Protein AF-A0A5M9U7V2-F1 (afdb_monomer)

Radius of gyration: 19.12 Å; Cα contacts (8 Å, |Δi|>4): 274; chains: 1; bounding box: 44×51×50 Å

Secondary structure (DSSP, 8-state):
-HHHHHHHHH-TT--TTTS-TTTTHHHHHHHHHHHHH----HHHHHHHHHHHHHHHH-TTT----HHHHHHHHHHHHSGGGHHHHHHHHH--EEEEE--SS-SS-TTSS---EEEEESS-TTHHHHHHHHHHH--SSS-EEEEE-TT-TT--EEEEEHHHHHHHHSHHHHHH--HHHHHTTHHHHHHHHHHHHHHHHHHHHHHHTT-TTPPP-PPP--

Nearest PDB structures (foldseek):
  6ega-assembly1_B-3  TM=4.775E-01  e=3.170E+00  Homo sapiens
  3bpr-assembly1_A  TM=3.887E-01  e=3.959E+00  Homo sapiens
  6oyt-assembly2_D  TM=4.006E-01  e=9.115E+00  Homo sapiens

Foldseek 3Di:
DVLLVLCVVPVQQVCPPPDDSCPCVVVSVVLLVVQQADPDDLLRSLVVSVCVCCVVPNCVRRVDDSVSSSVSSVVVVCQQQLQVFLVLLVAEFPDWDRGQADSNDLLPDFGKTKTHGDPCPCVQVLVQVLLCPDDFPFRWGWDQDPDDPVRIIMIHGPVLVVLCVDPVCVVPVDSCVSCPPCSVVSSVRVSVCRVVSSVSSCVSVVRPPGGGNYPPDD

Solvent-accessible surface area (backbone atoms only — not comparable to full-atom values): 12301 Å² total; per-residue (Å²): 112,59,58,41,51,57,48,66,73,59,37,72,64,70,49,78,88,82,54,65,97,62,75,59,51,69,61,32,51,50,53,55,48,54,60,35,76,45,97,66,52,44,67,57,45,7,51,51,52,43,51,50,50,33,68,75,58,30,73,86,56,35,71,71,50,63,68,57,27,31,55,49,25,39,58,63,70,44,53,57,33,42,56,51,48,55,49,19,44,77,44,32,64,70,42,74,47,52,60,24,53,44,65,78,40,59,76,76,43,68,41,36,40,40,35,31,57,51,86,49,84,63,52,64,62,55,48,35,54,54,43,67,66,54,87,58,84,51,58,48,39,62,44,72,41,94,82,49,93,78,62,33,31,35,38,29,42,38,68,58,55,55,49,62,71,36,72,64,29,75,72,67,71,45,64,58,72,75,47,42,89,50,39,61,57,49,20,53,41,44,59,60,29,46,61,62,54,31,51,51,52,26,62,76,68,71,35,82,91,52,69,62,40,72,73,82,82,126

pLDDT: mean 86.93, std 11.18, range [32.97, 98.5]

Mean predicted aligned error: 9.86 Å

Sequence (218 aa):
MLVKKIIDEWDPIDLFPYAPEDEYEDEVKQIEECTRNANLDKDDLAKEIYTMFRGKFGSDIFTESLESCTNIANKILELPHFIGYTLSKLRTYEWVRYNMFAREDLYHHTPGFYFRFLNPGKVYNELATCIDAFQGELQWKLYLGLETRNQNYSLEPYEVYQARLTDEYKKNYNLKEILGDKYNEICEKGINDIPSLSDHIEDWFNLVNKKPIFPDRD

Structure (mmCIF, N/CA/C/O backbone):
data_AF-A0A5M9U7V2-F1
#
_entry.id   AF-A0A5M9U7V2-F1
#
loop_
_atom_site.group_PDB
_atom_site.id
_atom_site.type_symbol
_atom_site.label_atom_id
_atom_site.label_alt_id
_atom_site.label_comp_id
_atom_site.label_asym_id
_atom_site.label_entity_id
_atom_site.label_seq_id
_atom_site.pdbx_PDB_ins_code
_atom_site.Cartn_x
_atom_site.Cartn_y
_atom_site.Cartn_z
_atom_site.occupancy
_atom_site.B_iso_or_equiv
_atom_site.auth_seq_id
_atom_site.auth_comp_id
_atom_site.auth_asym_id
_atom_site.auth_atom_id
_atom_site.pdbx_PDB_model_num
ATOM 1 N N . MET A 1 1 ? 7.158 -10.252 -1.199 1.00 59.41 1 MET A N 1
ATOM 2 C CA . MET A 1 1 ? 5.961 -10.322 -2.087 1.00 59.41 1 MET A CA 1
ATOM 3 C C . MET A 1 1 ? 5.866 -9.176 -3.101 1.00 59.41 1 MET A C 1
ATOM 5 O O . MET A 1 1 ? 5.495 -9.408 -4.243 1.00 59.41 1 MET A O 1
ATOM 9 N N . LEU A 1 2 ? 6.230 -7.947 -2.731 1.00 66.31 2 LEU A N 1
ATOM 10 C CA . LEU A 1 2 ? 6.156 -6.787 -3.627 1.00 66.31 2 LEU A CA 1
ATOM 11 C C . LEU A 1 2 ? 7.442 -6.506 -4.400 1.00 66.31 2 LEU A C 1
ATOM 13 O O . LEU A 1 2 ? 7.388 -6.180 -5.580 1.00 66.31 2 LEU A O 1
ATOM 17 N N . VAL A 1 3 ? 8.596 -6.721 -3.765 1.00 76.38 3 VAL A N 1
ATOM 18 C CA . VAL A 1 3 ? 9.857 -6.846 -4.502 1.00 76.38 3 VAL A CA 1
ATOM 19 C C . VAL A 1 3 ? 9.702 -7.943 -5.555 1.00 76.38 3 VAL A C 1
ATOM 21 O O . VAL A 1 3 ? 10.021 -7.698 -6.708 1.00 76.38 3 VAL A O 1
ATOM 24 N N . LYS A 1 4 ? 9.083 -9.081 -5.197 1.00 81.81 4 LYS A N 1
ATOM 25 C CA . LYS A 1 4 ? 8.733 -10.140 -6.156 1.00 81.81 4 LYS A CA 1
ATOM 26 C C . LYS A 1 4 ? 7.925 -9.612 -7.339 1.00 81.81 4 LYS A C 1
ATOM 28 O O . LYS A 1 4 ? 8.391 -9.731 -8.456 1.00 81.81 4 LYS A O 1
ATOM 33 N N . LYS A 1 5 ? 6.781 -8.956 -7.102 1.00 74.50 5 LYS A N 1
ATOM 34 C CA . LYS A 1 5 ? 5.946 -8.385 -8.176 1.00 74.50 5 LYS A CA 1
ATOM 35 C C . LYS A 1 5 ? 6.733 -7.419 -9.072 1.00 74.50 5 LYS A C 1
ATOM 37 O O . LYS A 1 5 ? 6.685 -7.547 -10.285 1.00 74.50 5 LYS A O 1
ATOM 42 N N . ILE A 1 6 ? 7.488 -6.488 -8.483 1.00 81.44 6 ILE A N 1
ATOM 43 C CA . ILE A 1 6 ? 8.285 -5.506 -9.237 1.00 81.44 6 ILE A CA 1
ATOM 44 C C . ILE A 1 6 ? 9.364 -6.195 -10.085 1.00 81.44 6 ILE A C 1
ATOM 46 O O . ILE A 1 6 ? 9.618 -5.751 -11.201 1.00 81.44 6 ILE A O 1
ATOM 50 N N . ILE A 1 7 ? 10.005 -7.244 -9.562 1.00 86.81 7 ILE A N 1
ATOM 51 C CA . ILE A 1 7 ? 11.061 -7.991 -10.255 1.00 86.81 7 ILE A CA 1
ATOM 52 C C . ILE A 1 7 ? 10.480 -8.918 -11.328 1.00 86.81 7 ILE A C 1
ATOM 54 O O . ILE A 1 7 ? 10.987 -8.917 -12.443 1.00 86.81 7 ILE A O 1
ATOM 58 N N . ASP A 1 8 ? 9.398 -9.640 -11.034 1.00 83.81 8 ASP A N 1
ATOM 59 C CA . ASP A 1 8 ? 8.699 -10.498 -11.997 1.00 83.81 8 ASP A CA 1
ATOM 60 C C . ASP A 1 8 ? 8.143 -9.672 -13.173 1.00 83.81 8 ASP A C 1
ATOM 62 O O . ASP A 1 8 ? 8.223 -10.100 -14.316 1.00 83.81 8 ASP A O 1
ATOM 66 N N . GLU A 1 9 ? 7.605 -8.473 -12.913 1.00 82.38 9 GLU A N 1
ATOM 67 C CA . GLU A 1 9 ? 7.133 -7.551 -13.961 1.00 82.38 9 GLU A CA 1
ATOM 68 C C . GLU A 1 9 ? 8.275 -6.894 -14.740 1.00 82.38 9 GLU A C 1
ATOM 70 O O . GLU A 1 9 ? 8.095 -6.512 -15.897 1.00 82.38 9 GLU A O 1
ATOM 75 N N . TRP A 1 10 ? 9.424 -6.691 -14.094 1.00 89.88 10 TRP A N 1
ATOM 76 C CA . TRP A 1 10 ? 10.614 -6.185 -14.768 1.00 89.88 10 TRP A CA 1
ATOM 77 C C . TRP A 1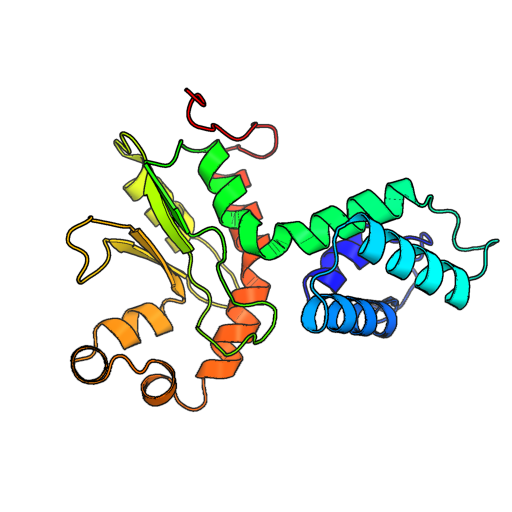 10 ? 11.215 -7.238 -15.699 1.00 89.88 10 TRP A C 1
ATOM 79 O O . TRP A 1 10 ? 11.702 -6.862 -16.760 1.00 89.88 10 TRP A O 1
ATOM 89 N N . ASP A 1 11 ? 11.156 -8.511 -15.295 1.00 87.44 11 ASP A N 1
ATOM 90 C CA . ASP A 1 11 ? 11.697 -9.681 -15.991 1.00 87.44 11 ASP A CA 1
ATOM 91 C C . ASP A 1 11 ? 13.062 -9.401 -16.651 1.00 87.44 11 ASP A C 1
ATOM 93 O O . ASP A 1 11 ? 13.184 -9.379 -17.877 1.00 87.44 11 ASP A O 1
ATOM 97 N N . PRO A 1 12 ? 14.113 -9.141 -15.851 1.00 88.88 12 PRO A N 1
ATOM 98 C CA . PRO A 1 12 ? 15.371 -8.554 -16.325 1.00 88.88 12 PRO A CA 1
ATOM 99 C C . PRO A 1 12 ? 16.146 -9.383 -17.357 1.00 88.88 12 PRO A C 1
ATOM 101 O O . PRO A 1 12 ? 17.148 -8.906 -17.896 1.00 88.88 12 PRO A O 1
ATOM 104 N N . ILE A 1 13 ? 15.741 -10.631 -17.579 1.00 89.06 13 ILE A N 1
ATOM 105 C CA . ILE A 1 13 ? 16.357 -11.555 -18.532 1.00 89.06 13 ILE A CA 1
ATOM 106 C C . ILE A 1 13 ? 15.330 -12.223 -19.465 1.00 89.06 13 ILE A C 1
ATOM 108 O O . ILE A 1 13 ? 15.682 -13.192 -20.136 1.00 89.06 13 ILE A O 1
ATOM 112 N N . ASP A 1 14 ? 14.104 -11.683 -19.542 1.00 84.31 14 ASP A N 1
ATOM 113 C CA . ASP A 1 14 ? 13.033 -12.085 -20.479 1.00 84.31 14 ASP A CA 1
ATOM 114 C C . ASP A 1 14 ? 12.749 -13.602 -20.453 1.00 84.31 14 ASP A C 1
ATOM 116 O O . ASP A 1 14 ? 12.750 -14.298 -21.475 1.00 84.31 14 ASP A O 1
ATOM 120 N N . LEU A 1 15 ? 12.594 -14.147 -19.244 1.00 77.25 15 LEU A N 1
ATOM 121 C CA . LEU A 1 15 ? 12.417 -15.581 -19.010 1.00 77.25 15 LEU A CA 1
ATOM 122 C C . LEU A 1 15 ? 10.948 -16.015 -19.046 1.00 77.25 15 LEU A C 1
ATOM 124 O O . LEU A 1 15 ? 10.650 -17.189 -19.321 1.00 77.25 15 LEU A O 1
ATOM 128 N N . PHE A 1 16 ? 10.008 -15.109 -18.780 1.00 70.94 16 PHE A N 1
ATOM 129 C CA . PHE A 1 16 ? 8.591 -15.445 -18.807 1.00 70.94 16 PHE A CA 1
ATOM 130 C C . PHE A 1 16 ? 8.053 -15.514 -20.247 1.00 70.94 16 PHE A C 1
ATOM 132 O O . PHE A 1 16 ? 8.404 -14.701 -21.099 1.00 70.94 16 PHE A O 1
ATOM 139 N N . PRO A 1 17 ? 7.172 -16.490 -20.565 1.00 67.31 17 PRO A N 1
ATOM 140 C CA . PRO A 1 17 ? 6.452 -17.394 -19.658 1.00 67.31 17 PRO A CA 1
ATOM 141 C C . PRO A 1 17 ? 7.081 -18.794 -19.476 1.00 67.31 17 PRO A C 1
ATOM 143 O O . PRO A 1 17 ? 6.388 -19.718 -19.055 1.00 67.31 17 PRO A O 1
ATOM 146 N N . TYR A 1 18 ? 8.342 -19.009 -19.860 1.00 76.00 18 TYR A N 1
ATOM 147 C CA . TYR A 1 18 ? 8.931 -20.356 -19.922 1.00 76.00 18 TYR A CA 1
ATOM 148 C C . TYR A 1 18 ? 9.587 -20.812 -18.610 1.00 76.00 18 TYR A C 1
ATOM 150 O O . TYR A 1 18 ? 9.921 -21.994 -18.485 1.00 76.00 18 TYR A O 1
ATOM 158 N N . ALA A 1 19 ? 9.763 -19.897 -17.655 1.00 73.19 19 ALA A N 1
ATOM 159 C CA . ALA A 1 19 ? 10.374 -20.154 -16.358 1.00 73.19 19 ALA A CA 1
ATOM 160 C C . ALA A 1 19 ? 9.351 -20.520 -15.257 1.00 73.19 19 ALA A C 1
ATOM 162 O O . ALA A 1 19 ? 8.173 -20.161 -15.354 1.00 73.19 19 ALA A O 1
ATOM 163 N N . PRO A 1 20 ? 9.785 -21.247 -14.211 1.00 75.12 20 PRO A N 1
ATOM 164 C CA . PRO A 1 20 ? 9.005 -21.478 -12.995 1.00 75.12 20 PRO A CA 1
ATOM 165 C C . PRO A 1 20 ? 8.580 -20.180 -12.283 1.00 75.12 20 PRO A C 1
ATOM 167 O O . PRO A 1 20 ? 9.243 -19.152 -12.385 1.00 75.12 20 PRO A O 1
ATOM 170 N N . GLU A 1 21 ? 7.493 -20.226 -11.503 1.00 66.50 21 GLU A N 1
ATOM 171 C CA . GLU A 1 21 ? 6.998 -19.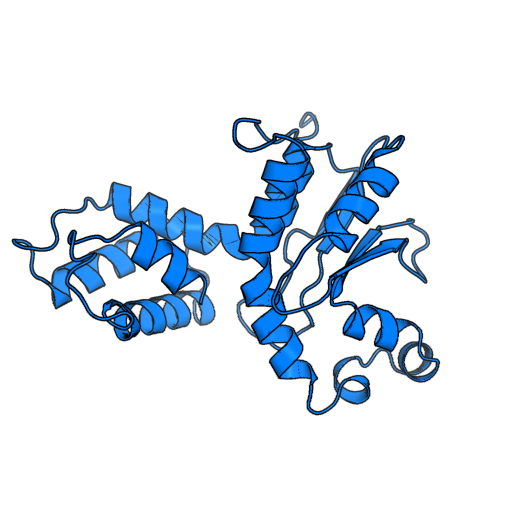059 -10.744 1.00 66.50 21 GLU A CA 1
ATOM 172 C C . GLU A 1 21 ? 7.980 -18.562 -9.656 1.00 66.50 21 GLU A C 1
ATOM 174 O O . GLU A 1 21 ? 7.870 -17.419 -9.202 1.00 66.50 21 GLU A O 1
ATOM 179 N N . ASP A 1 22 ? 8.937 -19.393 -9.236 1.00 75.44 22 ASP A N 1
ATOM 180 C CA . ASP A 1 22 ? 9.939 -19.131 -8.194 1.00 75.44 22 ASP A CA 1
ATOM 181 C C . ASP A 1 22 ? 11.312 -18.676 -8.733 1.00 75.44 22 ASP A C 1
ATOM 183 O O . ASP A 1 22 ? 12.250 -18.517 -7.954 1.00 75.44 22 ASP A O 1
ATOM 187 N N . GLU A 1 23 ? 11.436 -18.387 -10.033 1.00 80.00 23 GLU A N 1
ATOM 188 C CA . GLU A 1 23 ? 12.718 -18.098 -10.707 1.00 80.00 23 GLU A CA 1
ATOM 189 C C . GLU A 1 23 ? 13.582 -17.029 -10.007 1.00 80.00 23 GLU A C 1
ATOM 191 O O . GLU A 1 23 ? 14.784 -17.217 -9.812 1.00 80.00 23 GLU A O 1
ATOM 196 N N . TYR A 1 24 ? 12.966 -15.920 -9.583 1.00 86.94 24 TYR A N 1
ATOM 197 C CA . TYR A 1 24 ? 13.657 -14.805 -8.922 1.00 86.94 24 TYR A CA 1
ATOM 198 C C . TYR A 1 24 ? 13.568 -14.841 -7.389 1.00 86.94 24 TYR A C 1
ATOM 200 O O . TYR A 1 24 ? 13.864 -13.842 -6.730 1.00 86.94 24 TYR A O 1
ATOM 208 N N . GLU A 1 25 ? 13.121 -15.945 -6.780 1.00 87.88 25 GLU A N 1
ATOM 209 C CA . GLU A 1 25 ? 12.817 -15.983 -5.342 1.00 87.88 25 GLU A CA 1
ATOM 210 C C . GLU A 1 25 ? 14.041 -15.652 -4.468 1.00 87.88 25 GLU A C 1
ATOM 212 O O . GLU A 1 25 ? 13.922 -14.923 -3.478 1.00 87.88 25 GLU A O 1
ATOM 217 N N . ASP A 1 26 ? 15.226 -16.121 -4.858 1.00 88.00 26 ASP A N 1
ATOM 218 C CA . ASP A 1 26 ? 16.473 -15.852 -4.136 1.00 88.00 26 ASP A CA 1
ATOM 219 C C . ASP A 1 26 ? 16.917 -14.383 -4.249 1.00 88.00 26 ASP A C 1
ATOM 221 O O . ASP A 1 26 ? 17.366 -13.795 -3.260 1.00 88.00 26 ASP A O 1
ATOM 225 N N . GLU A 1 27 ? 16.760 -13.762 -5.423 1.00 91.50 27 GLU A N 1
ATOM 226 C CA . GLU A 1 27 ? 17.093 -12.345 -5.650 1.00 91.50 27 GLU A CA 1
ATOM 227 C C . GLU A 1 27 ? 16.143 -11.458 -4.856 1.00 91.50 27 GLU A C 1
ATOM 229 O O . GLU A 1 27 ? 16.550 -10.506 -4.190 1.00 91.50 27 GLU A O 1
ATOM 234 N N . VAL A 1 28 ? 14.861 -11.812 -4.882 1.00 88.88 28 VAL A N 1
ATOM 235 C CA . VAL A 1 28 ? 13.809 -11.120 -4.147 1.00 88.88 28 VAL A CA 1
ATOM 236 C C . VAL A 1 28 ? 14.095 -11.150 -2.650 1.00 88.88 28 VAL A C 1
ATOM 238 O O . VAL A 1 28 ? 14.042 -10.096 -2.017 1.00 88.88 28 VAL A O 1
ATOM 241 N N . LYS A 1 29 ? 14.461 -12.309 -2.085 1.00 86.19 29 LYS A N 1
ATOM 242 C CA . LYS A 1 29 ? 14.833 -12.419 -0.664 1.00 86.19 29 LYS A CA 1
ATOM 243 C C . LYS A 1 29 ? 16.025 -11.529 -0.318 1.00 86.19 29 LYS A C 1
ATOM 245 O O . LYS A 1 29 ? 15.970 -10.811 0.679 1.00 86.19 29 LYS A O 1
ATOM 250 N N . GLN A 1 30 ? 17.066 -11.522 -1.150 1.00 88.00 30 GLN A N 1
ATOM 251 C CA . GLN A 1 30 ? 18.245 -10.681 -0.922 1.00 88.00 30 GLN A CA 1
ATOM 252 C C . GLN A 1 30 ? 17.908 -9.187 -0.972 1.00 88.00 30 GLN A C 1
ATOM 254 O O . GLN A 1 30 ? 18.310 -8.432 -0.089 1.00 88.00 30 GLN A O 1
ATOM 259 N N . ILE A 1 31 ? 17.119 -8.747 -1.953 1.00 87.75 31 ILE A N 1
ATOM 260 C CA . ILE A 1 31 ? 16.675 -7.349 -2.052 1.00 87.75 31 ILE A CA 1
ATOM 261 C C . ILE A 1 31 ? 15.798 -6.965 -0.846 1.00 87.75 31 ILE A C 1
ATOM 263 O O . ILE A 1 31 ? 15.937 -5.870 -0.290 1.00 87.75 31 ILE A O 1
ATOM 267 N N . GLU A 1 32 ? 14.911 -7.857 -0.402 1.00 83.00 32 GLU A N 1
ATOM 268 C CA . GLU A 1 32 ? 14.096 -7.660 0.803 1.00 83.00 32 GLU A CA 1
ATOM 269 C C . GLU A 1 32 ? 14.960 -7.562 2.076 1.00 83.00 32 GLU A C 1
ATOM 271 O O . GLU A 1 32 ? 14.658 -6.773 2.970 1.00 83.00 32 GLU A O 1
ATOM 276 N N . GLU A 1 33 ? 16.066 -8.300 2.167 1.00 81.62 33 GLU A N 1
ATOM 277 C CA . GLU A 1 33 ? 17.030 -8.171 3.266 1.00 81.62 33 GLU A CA 1
ATOM 278 C C . GLU A 1 33 ? 17.830 -6.864 3.204 1.00 81.62 33 GLU A C 1
ATOM 280 O O . GLU A 1 33 ? 17.974 -6.190 4.230 1.00 81.62 33 GLU A O 1
ATOM 285 N N . CYS A 1 34 ? 18.303 -6.466 2.017 1.00 79.62 34 CYS A N 1
ATOM 286 C CA . CYS A 1 34 ? 19.003 -5.196 1.805 1.00 79.62 34 CYS A CA 1
ATOM 287 C C . CYS A 1 34 ? 18.134 -4.011 2.240 1.00 79.62 34 CYS A C 1
ATOM 289 O O . CYS A 1 34 ? 18.589 -3.129 2.968 1.00 79.62 34 CYS A O 1
ATOM 291 N N . THR A 1 35 ? 16.863 -4.018 1.840 1.00 74.00 35 THR A N 1
ATOM 292 C CA . THR A 1 35 ? 15.907 -2.946 2.157 1.00 74.00 35 THR A CA 1
ATOM 293 C C . THR A 1 35 ? 15.465 -2.920 3.622 1.00 74.00 35 THR A C 1
ATOM 295 O O . THR A 1 35 ? 15.009 -1.877 4.090 1.00 74.00 35 THR A O 1
ATOM 298 N N . ARG A 1 36 ? 15.615 -4.029 4.359 1.00 67.56 36 ARG A N 1
ATOM 299 C CA . ARG A 1 36 ? 15.276 -4.136 5.789 1.00 67.56 36 ARG A CA 1
ATOM 300 C C . ARG A 1 36 ? 16.403 -3.658 6.707 1.00 67.56 36 ARG A C 1
ATOM 302 O O . ARG A 1 36 ? 16.135 -3.076 7.754 1.00 67.56 36 ARG A O 1
ATOM 309 N N . ASN A 1 37 ? 17.657 -3.907 6.325 1.00 56.09 37 ASN A N 1
ATOM 310 C CA . ASN A 1 37 ? 18.816 -3.759 7.213 1.00 56.09 37 ASN A CA 1
ATOM 311 C C . ASN A 1 37 ? 19.631 -2.476 7.001 1.00 56.09 37 ASN A C 1
ATOM 313 O O . ASN A 1 37 ? 20.591 -2.236 7.737 1.00 56.09 37 ASN A O 1
ATOM 317 N N . ALA A 1 38 ? 19.289 -1.653 6.011 1.00 56.47 38 ALA A N 1
ATOM 318 C CA . ALA A 1 38 ? 20.086 -0.488 5.667 1.00 56.47 38 ALA A CA 1
ATOM 319 C C . ALA A 1 38 ? 19.222 0.706 5.247 1.00 56.47 38 ALA A C 1
ATOM 321 O O . ALA A 1 38 ? 18.213 0.571 4.559 1.00 56.47 38 ALA A O 1
ATOM 322 N N . ASN A 1 39 ? 19.667 1.902 5.635 1.00 62.09 39 ASN A N 1
ATOM 323 C CA . ASN A 1 39 ? 19.106 3.169 5.175 1.00 62.09 39 ASN A CA 1
ATOM 324 C C . ASN A 1 39 ? 19.667 3.468 3.769 1.00 62.09 39 ASN A C 1
ATOM 326 O O . ASN A 1 39 ? 20.440 4.408 3.586 1.00 62.09 39 ASN A O 1
ATOM 330 N N . LEU A 1 40 ? 19.381 2.572 2.818 1.00 68.75 40 LEU A N 1
ATOM 331 C CA . LEU A 1 40 ? 19.891 2.636 1.450 1.00 68.75 40 LEU A CA 1
ATOM 332 C C . LEU A 1 40 ? 19.160 3.733 0.690 1.00 68.75 40 LEU A C 1
ATOM 334 O O . LEU A 1 40 ? 17.927 3.751 0.629 1.00 68.75 40 LEU A O 1
ATOM 338 N N . ASP A 1 41 ? 19.930 4.628 0.079 1.00 78.88 41 ASP A N 1
ATOM 339 C CA . ASP A 1 41 ? 19.382 5.454 -0.980 1.00 78.88 41 ASP A CA 1
ATOM 340 C C . ASP A 1 41 ? 19.158 4.612 -2.250 1.00 78.88 41 ASP A C 1
ATOM 342 O O . ASP A 1 41 ? 19.607 3.467 -2.382 1.00 78.88 41 ASP A O 1
ATOM 346 N N . LYS A 1 42 ? 18.404 5.178 -3.193 1.00 82.25 42 LYS A N 1
ATOM 347 C CA . LYS A 1 42 ? 18.053 4.499 -4.445 1.00 82.25 42 LYS A CA 1
ATOM 348 C C . LYS A 1 42 ? 19.260 4.120 -5.292 1.00 82.25 42 LYS A C 1
ATOM 350 O O . LYS A 1 42 ? 19.180 3.135 -6.017 1.00 82.25 42 LYS A O 1
ATOM 355 N N . ASP A 1 43 ? 20.345 4.882 -5.222 1.00 86.12 43 ASP A N 1
ATOM 356 C CA . ASP A 1 43 ? 21.515 4.663 -6.061 1.00 86.12 43 ASP A CA 1
ATOM 357 C C . ASP A 1 43 ? 22.342 3.504 -5.501 1.00 86.12 43 ASP A C 1
ATOM 359 O O . ASP A 1 43 ? 22.894 2.714 -6.268 1.00 86.12 43 ASP A O 1
ATOM 363 N N . ASP A 1 44 ? 22.386 3.351 -4.179 1.00 89.38 44 ASP A N 1
ATOM 364 C CA . ASP A 1 44 ? 23.022 2.208 -3.534 1.00 89.38 44 ASP A CA 1
ATOM 365 C C . ASP A 1 44 ? 22.227 0.920 -3.756 1.00 89.38 44 ASP A C 1
ATOM 367 O O . ASP A 1 44 ? 22.801 -0.069 -4.212 1.00 89.38 44 ASP A O 1
ATOM 371 N N . LEU A 1 45 ? 20.900 0.940 -3.577 1.00 90.25 45 LEU A N 1
ATOM 372 C CA . LEU A 1 45 ? 20.075 -0.231 -3.893 1.00 90.25 45 LEU A CA 1
ATOM 373 C C . LEU A 1 45 ? 20.160 -0.610 -5.384 1.00 90.25 45 LEU A C 1
ATOM 375 O O . LEU A 1 45 ? 20.210 -1.791 -5.715 1.00 90.25 45 LEU A O 1
ATOM 379 N N . ALA A 1 46 ? 20.235 0.369 -6.290 1.00 93.31 46 ALA A N 1
ATOM 380 C CA . ALA A 1 46 ? 20.398 0.111 -7.720 1.00 93.31 46 ALA A CA 1
ATOM 381 C C . ALA A 1 46 ? 21.701 -0.626 -8.044 1.00 93.31 46 ALA A C 1
ATOM 383 O O . ALA A 1 46 ? 21.699 -1.539 -8.868 1.00 93.31 46 ALA A O 1
ATOM 384 N N . LYS A 1 47 ? 22.812 -0.239 -7.401 1.00 93.94 47 LYS A N 1
ATOM 385 C CA . LYS A 1 47 ? 24.109 -0.911 -7.573 1.00 93.94 47 LYS A CA 1
ATOM 386 C C . LYS A 1 47 ? 24.069 -2.336 -7.040 1.00 93.94 47 LYS A C 1
ATOM 388 O O . LYS A 1 47 ? 24.635 -3.216 -7.686 1.00 93.94 47 LYS A O 1
ATOM 393 N N . GLU A 1 48 ? 23.412 -2.557 -5.903 1.00 92.50 48 GLU A N 1
ATOM 394 C CA . GLU A 1 48 ? 23.240 -3.895 -5.328 1.00 92.50 48 GLU A CA 1
ATOM 395 C C . GLU A 1 48 ? 22.420 -4.788 -6.264 1.00 92.50 48 GLU A C 1
ATOM 397 O O . GLU A 1 48 ? 22.894 -5.855 -6.647 1.00 92.50 48 GLU A O 1
ATOM 402 N N . ILE A 1 49 ? 21.260 -4.314 -6.740 1.00 94.25 49 ILE A N 1
ATOM 403 C CA . ILE A 1 49 ? 20.431 -5.026 -7.731 1.00 94.25 49 ILE A CA 1
ATOM 404 C C . ILE A 1 49 ? 21.255 -5.333 -8.988 1.00 94.25 49 ILE A C 1
ATOM 406 O O . ILE A 1 49 ? 21.344 -6.483 -9.412 1.00 94.25 49 ILE A O 1
ATOM 410 N N . TYR A 1 50 ? 21.922 -4.329 -9.560 1.00 95.31 50 TYR A N 1
ATOM 411 C CA . TYR A 1 50 ? 22.732 -4.502 -10.764 1.00 95.31 50 TYR A CA 1
ATOM 412 C C . TYR A 1 50 ? 23.848 -5.539 -10.570 1.00 95.31 50 TYR A C 1
ATOM 414 O O . TYR A 1 50 ? 24.068 -6.393 -11.428 1.00 95.31 50 TYR A O 1
ATOM 422 N N . THR A 1 51 ? 24.558 -5.478 -9.442 1.00 93.81 51 THR A N 1
ATOM 423 C CA . THR A 1 51 ? 25.673 -6.387 -9.138 1.00 93.81 51 THR A CA 1
ATOM 424 C C . THR A 1 51 ? 25.181 -7.808 -8.890 1.00 93.81 51 THR A C 1
ATOM 426 O O . THR A 1 51 ? 25.791 -8.751 -9.390 1.00 93.81 51 THR A O 1
ATOM 429 N N . MET A 1 52 ? 24.067 -7.958 -8.174 1.00 93.31 52 MET A N 1
ATOM 430 C CA . MET A 1 52 ? 23.418 -9.235 -7.887 1.00 93.31 52 MET A CA 1
ATOM 431 C C . MET A 1 52 ? 23.007 -9.951 -9.175 1.00 93.31 52 MET A C 1
ATOM 433 O O . MET A 1 52 ? 23.489 -11.054 -9.444 1.00 93.31 52 MET A O 1
ATOM 437 N N . PHE A 1 53 ? 22.187 -9.306 -10.010 1.00 93.81 53 PHE A N 1
ATOM 438 C CA . PHE A 1 53 ? 21.702 -9.906 -11.254 1.00 93.81 53 PHE A CA 1
ATOM 439 C C . PHE A 1 53 ? 22.847 -10.179 -12.235 1.00 93.81 53 PHE A C 1
ATOM 441 O O . PHE A 1 53 ? 22.940 -11.272 -12.794 1.00 93.81 53 PHE A O 1
ATOM 448 N N . ARG A 1 54 ? 23.796 -9.245 -12.382 1.00 93.69 54 ARG A N 1
ATOM 449 C CA . ARG A 1 54 ? 24.973 -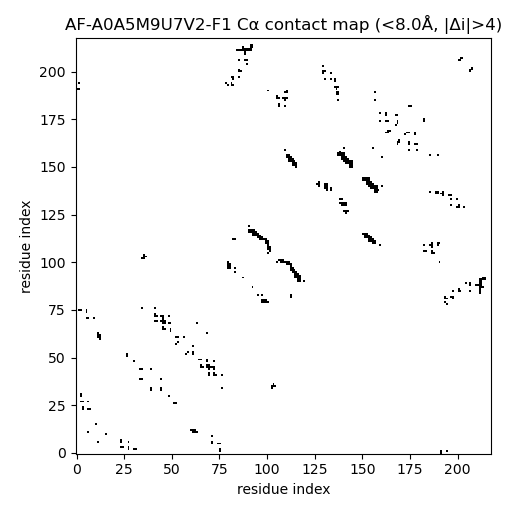9.453 -13.238 1.00 93.69 54 ARG A CA 1
ATOM 450 C C . ARG A 1 54 ? 25.880 -10.577 -12.735 1.00 93.69 54 ARG A C 1
ATOM 452 O O . ARG A 1 54 ? 26.480 -11.277 -13.546 1.00 93.69 54 ARG A O 1
ATOM 459 N N . GLY A 1 55 ? 26.006 -10.738 -11.419 1.00 92.56 55 GLY A N 1
ATOM 460 C CA . GLY A 1 55 ? 26.787 -11.805 -10.799 1.00 92.56 55 GLY A CA 1
ATOM 461 C C . GLY A 1 55 ? 26.153 -13.183 -10.984 1.00 92.56 55 GLY A C 1
ATOM 462 O O . GLY A 1 55 ? 26.875 -14.142 -11.252 1.00 92.56 55 GLY A O 1
ATOM 463 N N . LYS A 1 56 ? 24.821 -13.277 -10.883 1.00 91.06 56 LYS A N 1
ATOM 464 C CA . LYS A 1 56 ? 24.084 -14.539 -11.034 1.00 91.06 56 LYS A CA 1
ATOM 465 C C . LYS A 1 56 ? 23.962 -14.985 -12.488 1.00 91.06 56 LYS A C 1
ATOM 467 O O . LYS A 1 56 ? 24.230 -16.144 -12.791 1.00 91.06 56 LYS A O 1
ATOM 472 N N . PHE A 1 57 ? 23.579 -14.073 -13.377 1.00 89.81 57 PHE A N 1
ATOM 473 C CA . PHE A 1 57 ? 23.231 -14.412 -14.759 1.00 89.81 57 PHE A CA 1
ATOM 474 C C . PHE A 1 57 ? 24.357 -14.123 -15.759 1.00 89.81 57 PHE A C 1
ATOM 476 O O . PHE A 1 57 ? 24.303 -14.587 -16.891 1.00 89.81 57 PHE A O 1
ATOM 483 N N . GLY A 1 58 ? 25.405 -13.402 -15.354 1.00 90.88 58 GLY A N 1
ATOM 484 C CA . GLY A 1 58 ? 26.472 -12.982 -16.261 1.00 90.88 58 GLY A CA 1
ATOM 485 C C . GLY A 1 58 ? 26.076 -11.780 -17.121 1.00 90.88 58 GLY A C 1
ATOM 486 O O . GLY A 1 58 ? 24.912 -11.402 -17.232 1.00 90.88 58 GLY A O 1
ATOM 487 N N . SER A 1 59 ? 27.074 -11.126 -17.722 1.00 88.94 59 SER A N 1
ATOM 488 C CA . SER A 1 59 ? 26.866 -9.907 -18.524 1.00 88.94 59 SER A CA 1
ATOM 489 C C . SER A 1 59 ? 26.322 -10.153 -19.932 1.00 88.94 59 SER A C 1
ATOM 491 O O . SER A 1 59 ? 26.028 -9.200 -20.646 1.00 88.94 59 SER A O 1
ATOM 493 N N . ASP A 1 60 ? 26.310 -11.406 -20.366 1.00 88.94 60 ASP A N 1
ATOM 494 C CA . ASP A 1 60 ? 25.786 -11.864 -21.648 1.00 88.94 60 ASP A CA 1
ATOM 495 C C . ASP A 1 60 ? 24.277 -12.128 -21.603 1.00 88.94 60 ASP A C 1
ATOM 497 O O . ASP A 1 60 ? 23.615 -11.937 -22.620 1.00 88.94 60 ASP A O 1
ATOM 501 N N . ILE A 1 61 ? 23.744 -12.508 -20.437 1.00 89.12 61 ILE A N 1
ATOM 502 C CA . ILE A 1 61 ? 22.310 -12.754 -20.227 1.00 89.12 61 ILE A CA 1
ATOM 503 C C . ILE A 1 61 ? 21.640 -11.527 -19.598 1.00 89.12 61 ILE A C 1
ATOM 505 O O . ILE A 1 61 ? 20.622 -11.057 -20.095 1.00 89.12 61 ILE A O 1
ATOM 509 N N . PHE A 1 62 ? 22.225 -10.952 -18.543 1.00 93.19 62 PHE A N 1
ATOM 510 C CA . PHE A 1 62 ? 21.704 -9.734 -17.924 1.00 93.19 62 PHE A CA 1
ATOM 511 C C . PHE A 1 62 ? 22.211 -8.489 -18.659 1.00 93.19 62 PHE A C 1
ATOM 513 O O . PHE A 1 62 ? 23.332 -8.018 -18.434 1.00 93.19 62 PHE A O 1
ATOM 520 N N . THR A 1 63 ? 21.373 -7.954 -19.548 1.00 92.38 63 THR A N 1
ATOM 521 C CA . THR A 1 63 ? 21.704 -6.804 -20.407 1.00 92.38 63 THR A CA 1
ATOM 522 C C . THR A 1 63 ? 21.143 -5.469 -19.920 1.00 92.38 63 THR A C 1
ATOM 524 O O . THR A 1 63 ? 21.381 -4.437 -20.550 1.00 92.38 63 THR A O 1
ATOM 527 N N . GLU A 1 64 ? 20.411 -5.471 -18.808 1.00 92.81 64 GLU A N 1
ATOM 528 C CA . GLU A 1 64 ? 19.819 -4.269 -18.231 1.00 92.81 64 GLU A CA 1
ATOM 529 C C . GLU A 1 64 ? 20.883 -3.243 -17.814 1.00 92.81 64 GLU A C 1
ATOM 531 O O . GLU A 1 64 ? 22.011 -3.568 -17.431 1.00 92.81 64 GLU A O 1
ATOM 536 N N . SER A 1 65 ? 20.526 -1.961 -17.889 1.00 93.94 65 SER A N 1
ATOM 537 C CA . SER A 1 65 ? 21.418 -0.869 -17.500 1.00 93.94 65 SER A CA 1
ATOM 538 C C . SER A 1 65 ? 21.337 -0.580 -15.999 1.00 93.94 65 SER A C 1
ATOM 540 O O . SER A 1 65 ? 20.348 -0.887 -15.330 1.00 93.94 65 SER A O 1
ATOM 542 N N . LEU A 1 66 ? 22.362 0.092 -15.461 1.00 93.19 66 LEU A N 1
ATOM 543 C CA . LEU A 1 66 ? 22.299 0.605 -14.089 1.00 93.19 66 LEU A CA 1
ATOM 544 C C . LEU A 1 66 ? 21.134 1.593 -13.914 1.00 93.19 66 LEU A C 1
ATOM 546 O O . LEU A 1 66 ? 20.503 1.593 -12.870 1.00 93.19 66 LEU A O 1
ATOM 550 N N . GLU A 1 67 ? 20.808 2.383 -14.942 1.00 90.88 67 GLU A N 1
ATOM 551 C CA . GLU A 1 67 ? 19.645 3.280 -14.932 1.00 90.88 67 GLU A CA 1
ATOM 552 C C . GLU A 1 67 ? 18.327 2.506 -14.797 1.00 90.88 67 GLU A C 1
ATOM 554 O O . GLU A 1 67 ? 17.458 2.897 -14.017 1.00 90.88 67 GLU A O 1
ATOM 559 N N . SER A 1 68 ? 18.193 1.376 -15.499 1.00 88.31 68 SER A N 1
ATOM 560 C CA . SER A 1 68 ? 17.045 0.481 -15.339 1.00 88.31 68 SER A CA 1
ATOM 561 C C . SER A 1 68 ? 16.951 -0.035 -13.902 1.00 88.31 68 SER A C 1
ATOM 563 O O . SER A 1 68 ? 15.915 0.106 -13.249 1.00 88.31 68 SER A O 1
ATOM 565 N N . CYS A 1 69 ? 18.079 -0.478 -13.339 1.00 93.25 69 CYS A N 1
ATOM 566 C CA . CYS A 1 69 ? 18.158 -0.889 -11.937 1.00 93.25 69 CYS A CA 1
ATOM 567 C C . CYS A 1 69 ? 17.815 0.254 -10.970 1.00 93.25 69 CYS A C 1
ATOM 569 O O . CYS A 1 69 ? 17.172 0.012 -9.953 1.00 93.25 69 CYS A O 1
ATOM 571 N N . THR A 1 70 ? 18.177 1.505 -11.277 1.00 89.00 70 THR A N 1
ATOM 572 C CA . THR A 1 70 ? 17.789 2.684 -10.486 1.00 89.00 70 THR A CA 1
ATOM 573 C C . THR A 1 70 ? 16.287 2.916 -10.507 1.00 89.00 70 THR A C 1
ATOM 575 O O . THR A 1 70 ? 15.709 3.236 -9.468 1.00 89.00 70 THR A O 1
ATOM 578 N N . ASN A 1 71 ? 15.627 2.713 -11.646 1.00 84.81 71 ASN A N 1
ATOM 579 C CA . ASN A 1 71 ? 14.171 2.807 -11.724 1.00 84.81 71 ASN A CA 1
ATOM 580 C C . ASN A 1 71 ? 13.498 1.730 -10.863 1.00 84.81 71 ASN A C 1
ATOM 582 O O . ASN A 1 71 ? 12.551 2.030 -10.134 1.00 84.81 71 ASN A O 1
ATOM 586 N N . ILE A 1 72 ? 14.013 0.500 -10.898 1.00 89.56 72 ILE A N 1
ATOM 587 C CA . ILE A 1 72 ? 13.526 -0.611 -10.071 1.00 89.56 72 ILE A CA 1
ATOM 588 C C . ILE A 1 72 ? 13.775 -0.354 -8.584 1.00 89.56 72 ILE A C 1
ATOM 590 O O . ILE A 1 72 ? 12.844 -0.442 -7.783 1.00 89.56 72 ILE A O 1
ATOM 594 N N . ALA A 1 73 ? 14.983 0.066 -8.215 1.00 88.69 73 ALA A N 1
ATOM 595 C CA . ALA A 1 73 ? 15.323 0.460 -6.854 1.00 88.69 73 ALA A CA 1
ATOM 596 C C . ALA A 1 73 ? 14.403 1.577 -6.345 1.00 88.69 73 ALA A C 1
ATOM 598 O O . ALA A 1 73 ? 13.917 1.510 -5.219 1.00 88.69 73 ALA A O 1
ATOM 599 N N . ASN A 1 74 ? 14.098 2.574 -7.180 1.00 82.12 74 ASN A N 1
ATOM 600 C CA . ASN A 1 74 ? 13.182 3.646 -6.808 1.00 82.12 74 ASN A CA 1
ATOM 601 C C . ASN A 1 74 ? 11.758 3.125 -6.568 1.00 82.12 74 ASN A C 1
ATOM 603 O O . ASN A 1 74 ? 11.163 3.460 -5.549 1.00 82.12 74 ASN A O 1
ATOM 607 N N . LYS A 1 75 ? 11.230 2.250 -7.439 1.00 78.81 75 LYS A N 1
ATOM 608 C CA . LYS A 1 75 ? 9.919 1.604 -7.224 1.00 78.81 75 LYS A CA 1
ATOM 609 C C . LYS A 1 75 ? 9.878 0.833 -5.900 1.00 78.81 75 LYS A C 1
ATOM 611 O O . LYS A 1 75 ? 8.910 0.941 -5.151 1.00 78.81 75 LYS A O 1
ATOM 616 N N . ILE A 1 76 ? 10.947 0.102 -5.590 1.00 80.56 76 ILE A N 1
ATOM 617 C CA . ILE A 1 76 ? 11.082 -0.659 -4.341 1.00 80.56 76 ILE A CA 1
ATOM 618 C C . ILE A 1 76 ? 11.176 0.278 -3.124 1.00 80.56 76 ILE A C 1
ATOM 620 O O . ILE A 1 76 ? 10.626 -0.021 -2.064 1.00 80.56 76 ILE A O 1
ATOM 624 N N . LEU A 1 77 ? 11.831 1.433 -3.253 1.00 75.19 77 LEU A N 1
ATOM 625 C CA . LEU A 1 77 ? 12.013 2.395 -2.162 1.00 75.19 77 LEU A CA 1
ATOM 626 C C . LEU A 1 77 ? 10.889 3.428 -2.027 1.00 75.19 77 LEU A C 1
ATOM 628 O O . LEU A 1 77 ? 10.850 4.111 -1.009 1.00 75.19 77 LEU A O 1
ATOM 632 N N . GLU A 1 78 ? 9.959 3.562 -2.965 1.00 71.12 78 GLU A N 1
ATOM 633 C CA . GLU A 1 78 ? 8.770 4.426 -2.807 1.00 71.12 78 GLU A CA 1
ATOM 634 C C . GLU A 1 78 ? 7.571 3.682 -2.193 1.00 71.12 78 GLU A C 1
ATOM 636 O O . GLU A 1 78 ? 6.555 4.271 -1.840 1.00 71.12 78 GLU A O 1
ATOM 641 N N . LEU A 1 79 ? 7.728 2.382 -1.976 1.00 60.78 79 LEU A N 1
ATOM 642 C CA . LEU A 1 79 ? 6.746 1.394 -1.537 1.00 60.78 79 LEU A CA 1
ATOM 643 C C . LEU A 1 79 ? 5.823 1.792 -0.360 1.00 60.78 79 LEU A C 1
ATOM 645 O O . LEU A 1 79 ? 4.607 1.823 -0.538 1.00 60.78 79 LEU A O 1
ATOM 649 N N . PRO A 1 80 ? 6.322 2.179 0.830 1.00 57.19 80 PRO A N 1
ATOM 650 C CA . PRO A 1 80 ? 5.466 2.656 1.915 1.00 57.19 80 PRO A CA 1
ATOM 651 C C . PRO A 1 80 ? 4.830 4.023 1.656 1.00 57.19 80 PRO A C 1
ATOM 653 O O . PRO A 1 80 ? 4.048 4.456 2.493 1.00 57.19 80 PRO A O 1
ATOM 656 N N . HIS A 1 81 ? 5.157 4.717 0.560 1.00 65.00 81 HIS A N 1
ATOM 657 C CA . HIS A 1 81 ? 4.578 6.014 0.194 1.00 65.00 81 HIS A CA 1
ATOM 658 C C . HIS A 1 81 ? 3.522 5.897 -0.911 1.00 65.00 81 HIS A C 1
ATOM 660 O O . HIS A 1 81 ? 2.893 6.911 -1.206 1.00 65.00 81 HIS A O 1
ATOM 666 N N . PHE A 1 82 ? 3.276 4.704 -1.474 1.00 75.56 82 PHE A N 1
ATOM 667 C CA . PHE A 1 82 ? 2.363 4.497 -2.612 1.00 75.56 82 PHE A CA 1
ATOM 668 C C . PHE A 1 82 ? 0.973 5.072 -2.362 1.00 75.56 82 PHE A C 1
ATOM 670 O O . PHE A 1 82 ? 0.536 5.947 -3.102 1.00 75.56 82 PHE A O 1
ATOM 677 N N . ILE A 1 83 ? 0.329 4.700 -1.252 1.00 89.19 83 ILE A N 1
ATOM 678 C CA . ILE A 1 83 ? -0.987 5.252 -0.907 1.00 89.19 83 ILE A CA 1
ATOM 679 C C . ILE A 1 83 ? -0.922 6.772 -0.753 1.00 89.19 83 ILE A C 1
ATOM 681 O O . ILE A 1 83 ? -1.792 7.479 -1.257 1.00 89.19 83 ILE A O 1
ATOM 685 N N . GLY A 1 84 ? 0.129 7.301 -0.120 1.00 87.12 84 GLY A N 1
ATOM 686 C CA . GLY A 1 84 ? 0.309 8.743 0.027 1.00 87.12 84 GLY A CA 1
ATOM 687 C C . GLY A 1 84 ? 0.450 9.469 -1.308 1.00 87.12 84 GLY A C 1
ATOM 688 O O . GLY A 1 84 ? -0.182 10.508 -1.518 1.00 87.12 84 GLY A O 1
ATOM 689 N N . TYR A 1 85 ? 1.221 8.904 -2.227 1.00 82.75 85 TYR A N 1
ATOM 690 C CA . TYR A 1 85 ? 1.398 9.404 -3.580 1.00 82.75 85 TYR A CA 1
ATOM 691 C C . TYR A 1 85 ? 0.097 9.311 -4.387 1.00 82.75 85 TYR A C 1
ATOM 693 O O . TYR A 1 85 ? -0.389 10.330 -4.882 1.00 82.75 85 TYR A O 1
ATOM 701 N N . THR A 1 86 ? -0.525 8.137 -4.451 1.00 89.12 86 THR A N 1
ATOM 702 C CA . THR A 1 86 ? -1.778 7.889 -5.173 1.00 89.12 86 THR A CA 1
ATOM 703 C C . THR A 1 86 ? -2.897 8.808 -4.691 1.00 89.12 86 THR A C 1
ATOM 705 O O . THR A 1 86 ? -3.527 9.500 -5.494 1.00 89.12 86 THR A O 1
ATOM 708 N N . LEU A 1 87 ? -3.095 8.932 -3.378 1.00 93.06 87 LEU A N 1
ATOM 709 C CA . LEU A 1 87 ? -4.113 9.821 -2.818 1.00 93.06 87 LEU A CA 1
ATOM 710 C C . LEU A 1 87 ? -3.783 11.310 -3.025 1.00 93.06 87 LEU A C 1
ATOM 712 O O . LEU A 1 87 ? -4.704 12.118 -3.157 1.00 93.06 87 LEU A O 1
ATOM 716 N N . SER A 1 88 ? -2.507 11.688 -3.171 1.00 89.38 88 SER A N 1
ATOM 717 C CA . SER A 1 88 ? -2.143 13.068 -3.534 1.00 89.38 88 SER A CA 1
ATOM 718 C C . SER A 1 88 ? -2.526 13.440 -4.973 1.00 89.38 88 SER A C 1
ATOM 720 O O . SER A 1 88 ? -2.739 14.619 -5.264 1.00 89.38 88 SER A O 1
ATOM 722 N N . LYS A 1 89 ? -2.684 12.460 -5.880 1.00 88.00 89 LYS A N 1
ATOM 723 C CA . LYS A 1 89 ? -3.269 12.680 -7.219 1.00 88.00 89 LYS A CA 1
ATOM 724 C C . LYS A 1 89 ? -4.762 13.017 -7.131 1.00 88.00 89 LYS A C 1
ATOM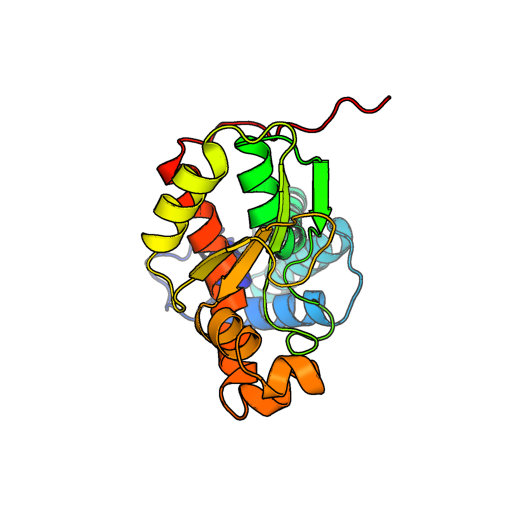 726 O O . LYS A 1 89 ? -5.295 13.716 -7.995 1.00 88.00 89 LYS A O 1
ATOM 731 N N . LEU A 1 90 ? -5.441 12.526 -6.090 1.00 91.81 90 LEU A N 1
ATOM 732 C CA . LEU A 1 90 ? -6.859 12.777 -5.849 1.00 91.81 90 LEU A CA 1
ATOM 733 C C . LEU A 1 90 ? -7.072 14.151 -5.213 1.00 91.81 90 LEU A C 1
ATOM 735 O O . LEU A 1 90 ? -7.893 14.931 -5.708 1.00 91.81 90 LEU A O 1
ATOM 739 N N . ARG A 1 91 ? -6.332 14.479 -4.145 1.00 92.25 91 ARG A N 1
ATOM 740 C CA . ARG A 1 91 ? -6.388 15.785 -3.473 1.00 92.25 91 ARG A CA 1
ATOM 741 C C . ARG A 1 91 ? -5.125 16.087 -2.669 1.00 92.25 91 ARG A C 1
ATOM 743 O O . ARG A 1 91 ? -4.486 15.194 -2.131 1.00 92.25 91 ARG A O 1
ATOM 750 N N . THR A 1 92 ? -4.807 17.372 -2.544 1.00 91.62 92 THR A N 1
ATOM 751 C CA . THR A 1 92 ? -3.723 17.866 -1.691 1.00 91.62 92 THR A CA 1
ATOM 752 C C . THR A 1 92 ? -4.005 17.601 -0.216 1.00 91.62 92 THR A C 1
ATOM 754 O O . THR A 1 92 ? -5.139 17.741 0.252 1.00 91.62 92 THR A O 1
ATOM 757 N N . TYR A 1 93 ? -2.959 17.263 0.531 1.00 90.81 93 TYR A N 1
ATOM 758 C CA . TYR A 1 93 ? -3.031 17.100 1.977 1.00 90.81 93 TYR A CA 1
ATOM 759 C C . TYR A 1 93 ? -2.945 18.432 2.713 1.00 90.81 93 TYR A C 1
ATOM 761 O O . TYR A 1 93 ? -2.125 19.285 2.390 1.00 90.81 93 TYR A O 1
ATOM 769 N N . GLU A 1 94 ? -3.742 18.556 3.766 1.00 91.88 94 GLU A N 1
ATOM 770 C CA . GLU A 1 94 ? -3.473 19.481 4.864 1.00 91.88 94 GLU A CA 1
ATOM 771 C C . GLU A 1 94 ? -2.461 18.864 5.844 1.00 91.88 94 GLU A C 1
ATOM 773 O O . GLU A 1 94 ? -1.619 19.558 6.407 1.00 91.88 94 GLU A O 1
ATOM 778 N N . TRP A 1 95 ? -2.520 17.541 6.036 1.00 91.50 95 TRP A N 1
ATOM 779 C CA . TRP A 1 95 ? -1.580 16.789 6.864 1.00 91.50 95 TR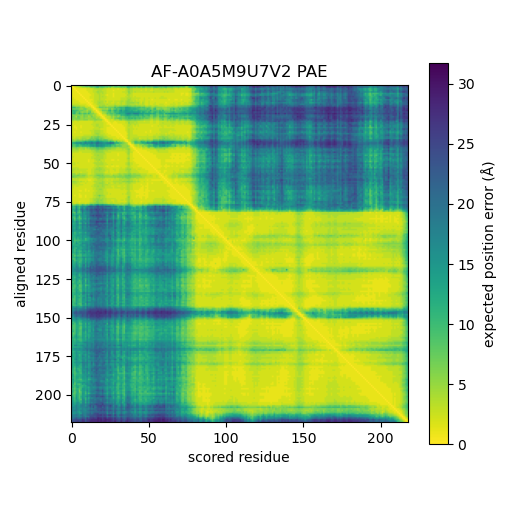P A CA 1
ATOM 780 C C . TRP A 1 95 ? -1.487 15.332 6.403 1.00 91.50 95 TRP A C 1
ATOM 782 O O . TRP A 1 95 ? -2.485 14.753 5.976 1.00 91.50 95 TRP A O 1
ATOM 792 N N . VAL A 1 96 ? -0.313 14.711 6.513 1.00 90.12 96 VAL A N 1
ATOM 793 C CA . VAL A 1 96 ? -0.109 13.311 6.120 1.00 90.12 96 VAL A CA 1
ATOM 794 C C . VAL A 1 96 ? 1.077 12.686 6.854 1.00 90.12 96 VAL A C 1
ATOM 796 O O . VAL A 1 96 ? 2.127 13.313 7.009 1.00 90.12 96 VAL A O 1
ATOM 799 N N . ARG A 1 97 ? 0.922 11.427 7.277 1.00 87.94 97 ARG A N 1
ATOM 800 C CA . ARG A 1 97 ? 2.027 10.532 7.637 1.00 87.94 97 ARG A CA 1
ATOM 801 C C . ARG A 1 97 ? 2.232 9.557 6.482 1.00 87.94 97 ARG A C 1
ATOM 803 O O . ARG A 1 97 ? 1.412 8.671 6.283 1.00 87.94 97 ARG A O 1
ATOM 810 N N . TYR A 1 98 ? 3.331 9.725 5.749 1.00 78.44 98 TYR A N 1
ATOM 811 C CA . TYR A 1 98 ? 3.591 8.937 4.544 1.00 78.44 98 TYR A CA 1
ATOM 812 C C . TYR A 1 98 ? 3.849 7.459 4.827 1.00 78.44 98 TYR A C 1
ATOM 814 O O . TYR A 1 98 ? 3.351 6.624 4.092 1.00 78.44 98 TYR A O 1
ATOM 822 N N . ASN A 1 99 ? 4.582 7.132 5.893 1.00 82.50 99 ASN A N 1
ATOM 823 C CA . ASN A 1 99 ? 4.951 5.747 6.178 1.00 82.50 99 ASN A CA 1
ATOM 824 C C . ASN A 1 99 ? 3.757 4.952 6.718 1.00 82.50 99 ASN A C 1
ATOM 826 O O . ASN A 1 99 ? 3.253 5.262 7.802 1.00 82.50 99 ASN A O 1
ATOM 830 N N . MET A 1 100 ? 3.361 3.906 5.988 1.00 89.75 100 MET A N 1
ATOM 831 C CA . MET A 1 100 ? 2.310 2.980 6.419 1.00 89.75 100 MET A CA 1
ATOM 832 C C . MET A 1 100 ? 2.790 1.921 7.414 1.00 89.75 100 MET A C 1
ATOM 834 O O . MET A 1 100 ? 2.009 1.489 8.253 1.00 89.75 100 MET A O 1
ATOM 838 N N . PHE A 1 101 ? 4.063 1.529 7.351 1.00 87.94 101 PHE A N 1
ATOM 839 C CA . PHE A 1 101 ? 4.724 0.562 8.235 1.00 87.94 101 PHE A CA 1
ATOM 840 C C . PHE A 1 101 ? 6.187 0.985 8.467 1.00 87.94 101 PHE A C 1
ATOM 842 O O . PHE A 1 101 ? 6.714 1.812 7.715 1.00 87.94 101 PHE A O 1
ATOM 849 N N . ALA A 1 102 ? 6.835 0.450 9.505 1.00 83.69 102 ALA A N 1
ATOM 850 C CA . ALA A 1 102 ? 8.267 0.650 9.739 1.00 83.69 102 ALA A CA 1
ATOM 851 C C . ALA A 1 102 ? 9.066 -0.397 8.951 1.00 83.69 102 ALA A C 1
ATOM 853 O O . ALA A 1 102 ? 8.777 -1.587 9.045 1.00 83.69 102 ALA A O 1
ATOM 854 N N . ARG A 1 103 ? 10.051 0.029 8.152 1.00 75.06 103 ARG A N 1
ATOM 855 C CA . ARG A 1 103 ? 10.818 -0.896 7.294 1.00 75.06 103 ARG A CA 1
ATOM 856 C C . ARG A 1 103 ? 11.816 -1.728 8.083 1.00 75.06 103 ARG A C 1
ATOM 858 O O . ARG A 1 103 ? 12.060 -2.880 7.747 1.00 75.06 103 ARG A O 1
ATOM 865 N N . GLU A 1 104 ? 12.373 -1.121 9.119 1.00 74.44 104 GLU A N 1
ATOM 866 C CA . GLU A 1 104 ? 13.417 -1.681 9.969 1.00 74.44 104 GLU A CA 1
ATOM 867 C C . GLU A 1 104 ? 12.852 -2.752 10.914 1.00 74.44 104 GLU A C 1
ATOM 869 O O . GLU A 1 104 ? 13.566 -3.653 11.344 1.00 74.44 104 GLU A O 1
ATOM 874 N N . ASP A 1 105 ? 11.555 -2.664 11.219 1.00 82.62 105 ASP A N 1
ATOM 875 C CA . ASP A 1 105 ? 10.810 -3.630 12.020 1.00 82.62 105 ASP A CA 1
ATOM 876 C C . ASP A 1 105 ? 9.349 -3.669 11.546 1.00 82.62 105 ASP A C 1
ATOM 878 O O . ASP A 1 105 ? 8.515 -2.856 11.953 1.00 82.62 105 ASP A O 1
ATOM 882 N N . LEU A 1 106 ? 9.038 -4.647 10.689 1.00 83.06 106 LEU A N 1
ATOM 883 C CA . LEU A 1 106 ? 7.710 -4.826 10.084 1.00 83.06 106 LEU A CA 1
ATOM 884 C C . LEU A 1 106 ? 6.600 -5.060 11.126 1.00 83.06 106 LEU A C 1
ATOM 886 O O . LEU A 1 106 ? 5.418 -4.886 10.826 1.00 83.06 106 LEU A O 1
ATOM 890 N N . TYR A 1 107 ? 6.968 -5.431 12.357 1.00 90.31 107 TYR A N 1
ATOM 891 C CA . TYR A 1 107 ? 6.045 -5.696 13.460 1.00 90.31 107 TYR A CA 1
ATOM 892 C C . TYR A 1 107 ? 6.015 -4.563 14.491 1.00 90.31 107 TYR A C 1
ATOM 894 O O . TYR A 1 107 ? 5.294 -4.667 15.491 1.00 90.31 107 TYR A O 1
ATOM 902 N N . HIS A 1 108 ? 6.742 -3.466 14.254 1.00 90.56 108 HIS A N 1
ATOM 903 C CA . HIS A 1 108 ? 6.766 -2.310 15.148 1.00 90.56 108 HIS A CA 1
ATOM 904 C C . HIS A 1 108 ? 5.366 -1.713 15.345 1.00 90.56 108 HIS A C 1
ATOM 906 O O . HIS A 1 108 ? 4.978 -1.364 16.460 1.00 90.56 108 HIS A O 1
ATOM 912 N N . HIS A 1 109 ? 4.590 -1.630 14.263 1.00 92.88 109 HIS A N 1
ATOM 913 C CA . HIS A 1 109 ? 3.172 -1.289 14.282 1.00 92.88 109 HIS A CA 1
ATOM 914 C C . HIS A 1 109 ? 2.452 -1.908 13.082 1.00 92.88 109 HIS A C 1
ATOM 916 O O . HIS A 1 109 ? 3.069 -2.197 12.058 1.00 92.88 109 HIS A O 1
ATOM 922 N N . THR A 1 110 ? 1.131 -2.053 13.184 1.00 94.94 110 THR A N 1
ATOM 923 C CA . THR A 1 110 ? 0.299 -2.509 12.065 1.00 94.94 110 THR A CA 1
ATOM 924 C C . THR A 1 110 ? 0.330 -1.510 10.901 1.00 94.94 110 THR A C 1
ATOM 926 O O . THR A 1 110 ? 0.443 -0.298 11.146 1.00 94.94 110 THR A O 1
ATOM 929 N N . PRO A 1 111 ? 0.182 -1.974 9.647 1.00 94.31 111 PRO A N 1
ATOM 930 C CA . PRO A 1 111 ? 0.051 -1.107 8.486 1.00 94.31 111 PRO A CA 1
ATOM 931 C C . PRO A 1 111 ? -1.128 -0.145 8.631 1.00 94.31 111 PRO A C 1
ATOM 933 O O . PRO A 1 111 ? -2.240 -0.553 8.963 1.00 94.31 111 PRO A O 1
ATOM 936 N N . GLY A 1 112 ? -0.890 1.139 8.383 1.00 94.38 112 GLY A N 1
ATOM 937 C CA . GLY A 1 112 ? -1.934 2.150 8.458 1.00 94.38 112 GLY A CA 1
ATOM 938 C C . GLY A 1 112 ? -1.516 3.479 7.855 1.00 94.38 112 GLY A C 1
ATOM 939 O O . GLY A 1 112 ? -0.415 3.964 8.107 1.00 94.38 112 GLY A O 1
ATOM 940 N N . PHE A 1 113 ? -2.406 4.089 7.080 1.00 94.75 113 PHE A N 1
ATOM 941 C CA . PHE A 1 113 ? -2.188 5.401 6.484 1.00 94.75 113 PHE A CA 1
ATOM 942 C C . PHE A 1 113 ? -3.047 6.457 7.177 1.00 94.75 113 PHE A C 1
ATOM 944 O O . PHE A 1 113 ? -4.258 6.294 7.324 1.00 94.75 113 PHE A O 1
ATOM 951 N N . TYR A 1 114 ? -2.421 7.556 7.598 1.00 93.56 114 TYR A N 1
ATOM 952 C CA . TYR A 1 114 ? -3.072 8.592 8.398 1.00 93.56 114 TYR A CA 1
ATOM 953 C C . TYR A 1 114 ? -2.911 9.943 7.722 1.00 93.56 114 TYR A C 1
ATOM 955 O O . TYR A 1 114 ? -1.787 10.385 7.464 1.00 93.56 114 TYR A O 1
ATOM 963 N N . PHE A 1 115 ? -4.023 10.618 7.448 1.00 94.50 115 PHE A N 1
ATOM 964 C CA . PHE A 1 115 ? -4.000 11.818 6.618 1.00 94.50 115 PHE A CA 1
ATOM 965 C C . PHE A 1 115 ? -5.226 12.710 6.815 1.00 94.50 115 PHE A C 1
ATOM 967 O O . PHE A 1 115 ? -6.263 12.296 7.332 1.00 94.50 115 PHE A O 1
ATOM 974 N N . ARG A 1 116 ? -5.108 13.956 6.360 1.00 94.25 116 ARG A N 1
ATOM 975 C CA . ARG A 1 116 ? -6.201 14.912 6.211 1.00 94.25 116 ARG A CA 1
ATOM 976 C C . ARG A 1 116 ? -6.036 15.657 4.890 1.00 94.25 116 ARG A C 1
ATOM 978 O O . ARG A 1 116 ? -4.973 16.214 4.629 1.00 94.25 116 ARG A O 1
ATOM 985 N N . PHE A 1 117 ? -7.067 15.662 4.053 1.00 94.06 117 PHE A N 1
ATOM 986 C CA . PHE A 1 117 ? -7.093 16.438 2.818 1.00 94.06 117 PHE A CA 1
ATOM 987 C C . PHE A 1 117 ? -7.443 17.894 3.102 1.00 94.06 117 PHE A C 1
ATOM 989 O O . PHE A 1 117 ? -8.293 18.185 3.942 1.00 94.06 117 PHE A O 1
ATOM 996 N N . LEU A 1 118 ? -6.838 18.796 2.336 1.00 91.12 118 LEU A N 1
ATOM 997 C CA . LEU A 1 118 ? -7.233 20.194 2.303 1.00 91.12 118 LEU A CA 1
ATOM 998 C C . LEU A 1 118 ? -8.547 20.322 1.520 1.00 91.12 118 LEU A C 1
ATOM 1000 O O . LEU A 1 118 ? -8.627 19.892 0.368 1.00 91.12 118 LEU A O 1
ATOM 1004 N N . ASN A 1 119 ? -9.568 20.931 2.133 1.00 89.06 119 ASN A N 1
ATOM 1005 C CA . ASN A 1 119 ? -10.890 21.157 1.531 1.00 89.06 119 ASN A CA 1
ATOM 1006 C C . ASN A 1 119 ? -11.492 19.887 0.879 1.00 89.06 119 ASN A C 1
ATOM 1008 O O . ASN A 1 119 ? -11.733 19.864 -0.331 1.00 89.06 119 ASN A O 1
ATOM 1012 N N . PRO A 1 120 ? -11.754 18.818 1.658 1.00 87.00 120 PRO A N 1
ATOM 1013 C CA . PRO A 1 120 ? -12.051 17.487 1.121 1.00 87.00 120 PRO A CA 1
ATOM 1014 C C . PRO A 1 120 ? -13.369 17.386 0.341 1.00 87.00 120 PRO A C 1
ATOM 1016 O O . PRO A 1 120 ? -13.535 16.475 -0.469 1.00 87.00 120 PRO A O 1
ATOM 1019 N N . GLY A 1 121 ? -14.337 18.274 0.585 1.00 88.56 121 GLY A N 1
ATOM 1020 C CA . GLY A 1 121 ? -15.664 18.176 -0.024 1.00 88.56 121 GLY A CA 1
ATOM 1021 C C . GLY A 1 121 ? -16.292 16.795 0.208 1.00 88.56 121 GLY A C 1
ATOM 1022 O O . GLY A 1 121 ? -16.482 16.383 1.349 1.00 88.56 121 GLY A O 1
ATOM 1023 N N . LYS A 1 122 ? -16.601 16.077 -0.879 1.00 92.81 122 LYS A N 1
ATOM 1024 C CA . LYS A 1 122 ? -17.181 14.719 -0.844 1.00 92.81 122 LYS A CA 1
ATOM 1025 C C . LYS A 1 122 ? -16.154 13.589 -0.987 1.00 92.81 122 LYS A C 1
ATOM 1027 O O . LYS A 1 122 ? -16.542 12.427 -0.885 1.00 92.81 122 LYS A O 1
ATOM 1032 N N . VAL A 1 123 ? -14.870 13.913 -1.167 1.00 94.56 123 VAL A N 1
ATOM 1033 C CA . VAL A 1 123 ? -13.812 12.939 -1.491 1.00 94.56 123 VAL A CA 1
ATOM 1034 C C . VAL A 1 123 ? -13.732 11.811 -0.466 1.00 94.56 123 VAL A C 1
ATOM 1036 O O . VAL A 1 123 ? -13.533 10.668 -0.848 1.00 94.56 123 VAL A O 1
ATOM 1039 N N . TYR A 1 124 ? -13.940 12.086 0.824 1.00 95.69 124 TYR A N 1
ATOM 1040 C CA . TYR A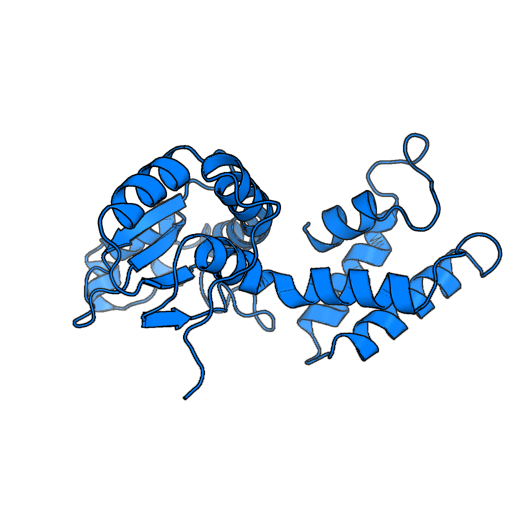 1 124 ? -13.897 11.033 1.841 1.00 95.69 124 TYR A CA 1
ATOM 1041 C C . TYR A 1 124 ? -14.997 9.982 1.696 1.00 95.69 124 TYR A C 1
ATOM 1043 O O . TYR A 1 124 ? -14.739 8.810 1.947 1.00 95.69 124 TYR A O 1
ATOM 1051 N N . ASN A 1 125 ? -16.197 10.369 1.258 1.00 95.81 125 ASN A N 1
ATOM 1052 C CA . ASN A 1 125 ? -17.293 9.419 1.057 1.00 95.81 125 ASN A CA 1
ATOM 1053 C C . ASN A 1 125 ? -17.035 8.539 -0.173 1.00 95.81 125 ASN A C 1
ATOM 1055 O O . ASN A 1 125 ? -17.270 7.331 -0.149 1.00 95.81 125 ASN A O 1
ATOM 1059 N N . GLU A 1 126 ? -16.525 9.147 -1.245 1.00 97.56 126 GLU A N 1
ATOM 1060 C CA . GLU A 1 126 ? -16.147 8.436 -2.469 1.00 97.56 126 GLU A CA 1
ATOM 1061 C C . GLU A 1 126 ? -14.972 7.490 -2.206 1.00 97.56 126 GLU A C 1
ATOM 1063 O O . GLU A 1 126 ? -15.017 6.327 -2.600 1.00 97.56 126 GLU A O 1
ATOM 1068 N N . LEU A 1 127 ? -13.956 7.957 -1.472 1.00 97.88 127 LEU A N 1
ATOM 1069 C CA . LEU A 1 127 ? -12.809 7.141 -1.098 1.00 97.88 127 LEU A CA 1
ATOM 1070 C C . LEU A 1 127 ? -13.223 6.007 -0.160 1.00 97.88 127 LEU A C 1
ATOM 1072 O O . LEU A 1 127 ? -12.800 4.884 -0.380 1.00 97.88 127 LEU A O 1
ATOM 1076 N N . ALA A 1 128 ? -14.095 6.245 0.823 1.00 97.88 128 ALA A N 1
ATOM 1077 C CA . ALA A 1 128 ? -14.620 5.171 1.667 1.00 97.88 128 ALA A CA 1
ATOM 1078 C C . ALA A 1 128 ? -15.319 4.083 0.835 1.00 97.88 128 ALA A C 1
ATOM 1080 O O . ALA A 1 128 ? -15.077 2.904 1.059 1.00 97.88 128 ALA A O 1
ATOM 1081 N N . THR A 1 129 ? -16.108 4.476 -0.172 1.00 98.31 129 THR A N 1
ATOM 1082 C CA . THR A 1 129 ? -16.762 3.531 -1.096 1.00 98.31 129 THR A CA 1
ATOM 1083 C C . THR A 1 129 ? -15.738 2.733 -1.910 1.00 98.31 129 THR A C 1
ATOM 1085 O O . THR A 1 129 ? -15.879 1.523 -2.053 1.00 98.31 129 THR A O 1
ATOM 1088 N N . CYS A 1 130 ? -14.693 3.397 -2.412 1.00 98.50 130 CYS A N 1
ATOM 1089 C CA . CYS A 1 130 ? -13.586 2.750 -3.114 1.00 98.50 130 CYS A CA 1
ATOM 1090 C C . CYS A 1 130 ? -12.875 1.725 -2.217 1.00 98.50 130 CYS A C 1
ATOM 1092 O O . CYS A 1 130 ? -12.669 0.590 -2.636 1.00 98.50 130 CYS A O 1
ATOM 1094 N N . ILE A 1 131 ? -12.524 2.106 -0.985 1.00 98.38 131 ILE A N 1
ATOM 1095 C CA . ILE A 1 131 ? -11.835 1.232 -0.026 1.00 98.38 131 ILE A CA 1
ATOM 1096 C C . ILE A 1 131 ? -12.719 0.042 0.366 1.00 98.38 131 ILE A C 1
ATOM 1098 O O . ILE A 1 131 ? -12.239 -1.085 0.365 1.00 98.38 131 ILE A O 1
ATOM 1102 N N . ASP A 1 132 ? -14.009 0.263 0.633 1.00 98.06 132 ASP A N 1
ATOM 1103 C CA . ASP A 1 132 ? -14.951 -0.810 0.981 1.00 98.06 132 ASP A CA 1
ATOM 1104 C C . ASP A 1 132 ? -15.161 -1.806 -0.191 1.00 98.06 132 ASP A C 1
ATOM 1106 O O . ASP A 1 132 ? -15.567 -2.946 0.036 1.00 98.06 132 ASP A O 1
ATOM 1110 N N . ALA A 1 133 ? -14.877 -1.406 -1.439 1.00 98.31 133 ALA A N 1
ATOM 1111 C CA . ALA A 1 133 ? -14.961 -2.267 -2.623 1.00 98.31 133 ALA A CA 1
ATOM 1112 C C . ALA A 1 133 ? -13.678 -3.072 -2.911 1.00 98.31 133 ALA A C 1
ATOM 1114 O O . ALA A 1 133 ? -13.725 -4.011 -3.709 1.00 98.31 133 ALA A O 1
ATOM 1115 N N . PHE A 1 134 ? -12.546 -2.727 -2.291 1.00 98.38 134 PHE A N 1
ATOM 1116 C CA . PHE A 1 134 ? -11.265 -3.395 -2.524 1.00 98.38 134 PHE A CA 1
ATOM 1117 C C . PHE A 1 134 ? -11.298 -4.865 -2.072 1.00 98.38 134 PHE A C 1
ATOM 1119 O O . PHE A 1 134 ? -11.806 -5.183 -0.997 1.00 98.38 134 PHE A O 1
ATOM 1126 N N . GLN A 1 135 ? -10.748 -5.761 -2.898 1.00 97.06 135 GLN A N 1
ATOM 1127 C CA . GLN A 1 135 ? -10.645 -7.199 -2.622 1.00 97.06 135 GLN A CA 1
ATOM 1128 C C . GLN A 1 135 ? -9.167 -7.608 -2.552 1.00 97.06 135 GLN A C 1
ATOM 1130 O O . GLN A 1 135 ? -8.598 -8.052 -3.548 1.00 97.06 135 GLN A O 1
ATOM 1135 N N . GLY A 1 136 ? -8.552 -7.410 -1.385 1.00 95.25 136 GLY A N 1
ATOM 1136 C CA . GLY A 1 136 ? -7.184 -7.840 -1.080 1.00 95.25 136 GLY A CA 1
ATOM 1137 C C . GLY A 1 136 ? -7.130 -9.066 -0.168 1.00 95.25 136 GLY A C 1
ATOM 1138 O O . GLY A 1 136 ? -8.140 -9.733 0.073 1.00 95.25 136 GLY A O 1
ATOM 1139 N N . GLU A 1 137 ? -5.947 -9.341 0.373 1.00 97.50 137 GLU A N 1
ATOM 1140 C CA . GLU A 1 137 ? -5.740 -10.332 1.429 1.00 97.50 137 GLU A CA 1
ATOM 1141 C C . GLU A 1 137 ? -6.446 -9.938 2.732 1.00 97.50 137 GLU A C 1
ATOM 1143 O O . GLU A 1 137 ? -6.919 -10.807 3.472 1.00 97.50 137 GLU A O 1
ATOM 1148 N N . LEU A 1 138 ? -6.531 -8.633 3.012 1.00 98.25 138 LEU A N 1
ATOM 1149 C CA . LEU A 1 138 ? -7.273 -8.066 4.130 1.00 98.25 138 LEU A CA 1
ATOM 1150 C C . LEU A 1 138 ? -8.432 -7.197 3.636 1.00 98.25 138 LEU A C 1
ATOM 1152 O O . LEU A 1 138 ? -8.388 -6.544 2.595 1.00 98.25 138 LEU A O 1
ATOM 1156 N N . GLN A 1 139 ? -9.479 -7.123 4.457 1.00 98.25 139 GLN A N 1
ATOM 1157 C CA . GLN A 1 139 ? -10.461 -6.051 4.340 1.00 98.25 139 GLN A CA 1
ATOM 1158 C C . GLN A 1 139 ? -9.874 -4.774 4.935 1.00 98.25 139 GLN A C 1
ATOM 1160 O O . GLN A 1 139 ? -9.325 -4.805 6.037 1.00 98.25 139 GLN A O 1
ATOM 1165 N N . TRP A 1 140 ? -10.034 -3.648 4.246 1.00 98.44 140 TRP A N 1
ATOM 1166 C CA . TRP A 1 140 ? -9.552 -2.341 4.693 1.00 98.44 140 TRP A CA 1
ATOM 1167 C C . TRP A 1 140 ? -10.707 -1.437 5.109 1.00 98.44 140 TRP A C 1
ATOM 1169 O O . TRP A 1 140 ? -11.837 -1.582 4.644 1.00 98.44 140 TRP A O 1
ATOM 1179 N N . LYS A 1 141 ? -10.428 -0.484 5.999 1.00 97.94 141 LYS A N 1
ATOM 1180 C CA . LYS A 1 141 ? -11.400 0.507 6.450 1.00 97.94 141 LYS A CA 1
ATOM 1181 C C . LYS A 1 141 ? -10.804 1.898 6.462 1.00 97.94 141 LYS A C 1
ATOM 1183 O O . LYS A 1 141 ? -9.788 2.141 7.106 1.00 97.94 141 LYS A O 1
ATOM 1188 N N . LEU A 1 142 ? -11.509 2.822 5.813 1.00 97.75 142 LEU A N 1
ATOM 1189 C CA . LEU A 1 142 ? -11.309 4.254 5.980 1.00 97.75 142 LEU A CA 1
ATOM 1190 C C . LEU A 1 142 ? -12.296 4.786 7.023 1.00 97.75 142 LEU A C 1
ATOM 1192 O O . LEU A 1 142 ? -13.506 4.578 6.900 1.00 97.75 142 LEU A O 1
ATOM 1196 N N . TYR A 1 143 ? -11.800 5.489 8.036 1.00 95.62 143 TYR A N 1
ATOM 1197 C CA . TYR A 1 143 ? -12.643 6.067 9.079 1.00 95.62 143 TYR A CA 1
ATOM 1198 C C . TYR A 1 143 ? -12.036 7.347 9.662 1.00 95.62 143 TYR A C 1
ATOM 1200 O O . TYR A 1 143 ? -10.826 7.569 9.612 1.00 95.62 143 TYR A O 1
ATOM 1208 N N . LEU A 1 144 ? -12.891 8.206 10.220 1.00 93.44 144 LEU A N 1
ATOM 1209 C CA . LEU A 1 144 ? -12.447 9.381 10.965 1.00 93.44 144 LEU A CA 1
ATOM 1210 C C . LEU A 1 144 ? -11.862 8.930 12.309 1.00 93.44 144 LEU A C 1
ATOM 1212 O O . LEU A 1 144 ? -12.531 8.223 13.063 1.00 93.44 144 LEU A O 1
ATOM 1216 N N . GLY A 1 145 ? -10.629 9.340 12.605 1.00 85.19 145 GLY A N 1
ATOM 1217 C CA . GLY A 1 145 ? -9.882 8.907 13.781 1.00 85.19 145 GLY A CA 1
ATOM 1218 C C . GLY A 1 145 ? -10.669 9.101 15.077 1.00 85.19 145 GLY A C 1
ATOM 1219 O O . GLY A 1 145 ? -11.120 10.205 15.379 1.00 85.19 145 GLY A O 1
ATOM 1220 N N . LEU A 1 146 ? -10.788 8.019 15.849 1.00 74.75 146 LEU A N 1
ATOM 1221 C CA . LEU A 1 146 ? -11.718 7.887 16.977 1.00 74.75 146 LEU A CA 1
ATOM 1222 C C . LEU A 1 146 ? -11.440 8.855 18.141 1.00 74.75 146 LEU A C 1
ATOM 1224 O O . LEU A 1 146 ? -12.345 9.155 18.913 1.00 74.75 146 LEU A O 1
ATOM 1228 N N . GLU A 1 147 ? -10.206 9.356 18.261 1.00 68.94 147 GLU A N 1
ATOM 1229 C CA . GLU A 1 147 ? -9.756 10.133 19.428 1.00 68.94 147 GLU A CA 1
ATOM 1230 C C . GLU A 1 147 ? -8.987 11.416 19.069 1.00 68.94 147 GLU A C 1
ATOM 1232 O O . GLU A 1 147 ? -8.476 12.121 19.942 1.00 68.94 147 GLU A O 1
ATOM 1237 N N . THR A 1 148 ? -8.875 11.762 17.781 1.00 63.53 148 THR A N 1
ATOM 1238 C CA . THR A 1 148 ? -8.013 12.882 17.376 1.00 63.53 148 THR A CA 1
ATOM 1239 C C . THR A 1 148 ? -8.771 14.210 17.377 1.00 63.53 148 THR A C 1
ATOM 1241 O O . THR A 1 148 ? -9.761 14.377 16.668 1.00 63.53 148 THR A O 1
ATOM 1244 N N . ARG A 1 149 ? -8.251 15.212 18.105 1.00 69.94 149 ARG A N 1
ATOM 1245 C CA . ARG A 1 149 ? -8.736 16.610 18.023 1.00 69.94 149 ARG A CA 1
ATOM 1246 C C . ARG A 1 149 ? -8.670 17.168 16.599 1.00 69.94 149 ARG A C 1
ATOM 1248 O O . ARG A 1 149 ? -9.456 18.031 16.236 1.00 69.94 149 ARG A O 1
ATOM 1255 N N . ASN A 1 150 ? -7.726 16.653 15.816 1.00 75.50 150 ASN A N 1
ATOM 1256 C CA . ASN A 1 150 ? -7.387 17.150 14.492 1.00 75.50 150 ASN A CA 1
ATOM 1257 C C . ASN A 1 150 ? -8.196 16.480 13.368 1.00 75.50 150 ASN A C 1
ATOM 1259 O O . ASN A 1 150 ? -7.934 16.765 12.206 1.00 75.50 150 ASN A O 1
ATOM 1263 N N . GLN A 1 151 ? -9.163 15.603 13.674 1.00 83.62 151 GLN A N 1
ATOM 1264 C CA . GLN A 1 151 ? -10.039 14.992 12.663 1.00 83.62 151 GLN A CA 1
ATOM 1265 C C . GLN A 1 151 ? -9.263 14.321 11.507 1.00 83.62 151 GLN A C 1
ATOM 1267 O O . GLN A 1 151 ? -9.632 14.433 10.339 1.00 83.62 151 GLN A O 1
ATOM 1272 N N . ASN A 1 152 ? -8.154 13.647 11.825 1.00 92.25 152 ASN A N 1
ATOM 1273 C CA . ASN A 1 152 ? -7.398 12.888 10.829 1.00 92.25 152 ASN A CA 1
ATOM 1274 C C . ASN A 1 152 ? -8.177 11.627 10.446 1.00 92.25 152 ASN A C 1
ATOM 1276 O O . ASN A 1 152 ? -8.795 10.998 11.305 1.00 92.25 152 ASN A O 1
ATOM 1280 N N . TYR A 1 153 ? -8.109 11.238 9.179 1.00 95.38 153 TYR A N 1
ATOM 1281 C CA . TYR A 1 153 ? -8.616 9.955 8.716 1.00 95.38 153 TYR A CA 1
ATOM 1282 C C . TYR A 1 153 ? -7.544 8.882 8.856 1.00 95.38 153 TYR A C 1
ATOM 1284 O O . TYR A 1 153 ? -6.358 9.144 8.635 1.00 95.38 153 TYR A O 1
ATOM 1292 N N . SER A 1 154 ? -7.996 7.683 9.196 1.00 95.38 154 SER A N 1
ATOM 1293 C CA . SER A 1 154 ? -7.201 6.465 9.253 1.00 95.38 154 SER A CA 1
ATOM 1294 C C . SER A 1 154 ? -7.685 5.510 8.169 1.00 95.38 154 SER A C 1
ATOM 1296 O O . SER A 1 154 ? -8.888 5.274 8.049 1.00 95.38 154 SER A O 1
ATOM 1298 N N . LEU A 1 155 ? -6.750 4.962 7.402 1.00 96.88 155 LEU A N 1
ATOM 1299 C CA . LEU A 1 155 ? -6.944 3.835 6.499 1.00 96.88 155 LEU A CA 1
ATOM 1300 C C . LEU A 1 155 ? -6.119 2.662 7.027 1.00 96.88 155 LEU A C 1
ATOM 1302 O O . LEU A 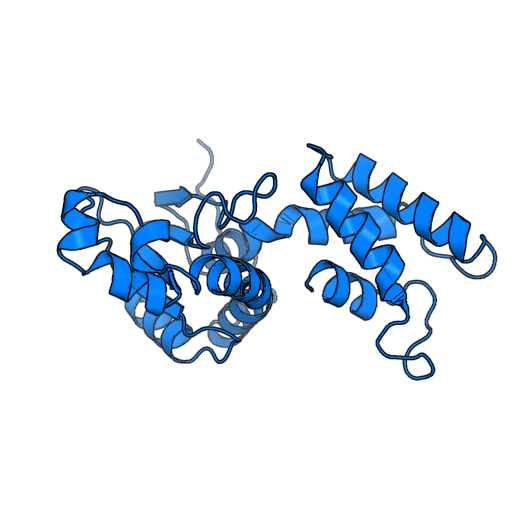1 155 ? -4.892 2.714 7.007 1.00 96.88 155 LEU A O 1
ATOM 1306 N N . GLU A 1 156 ? -6.790 1.629 7.521 1.00 96.50 156 GLU A N 1
ATOM 1307 C CA . GLU A 1 156 ? -6.160 0.484 8.189 1.00 96.50 156 GLU A CA 1
ATOM 1308 C C . GLU A 1 156 ? -6.906 -0.815 7.865 1.00 96.50 156 GLU A C 1
ATOM 1310 O O . GLU A 1 156 ? -8.072 -0.755 7.457 1.00 96.50 156 GLU A O 1
ATOM 1315 N N . PRO A 1 157 ? -6.298 -1.990 8.099 1.00 98.12 157 PRO A N 1
ATOM 1316 C CA . PRO A 1 157 ? -7.030 -3.246 8.072 1.00 98.12 157 PRO A CA 1
ATOM 1317 C C . PRO A 1 157 ? -8.230 -3.228 9.030 1.00 98.12 157 PRO A C 1
ATOM 1319 O O . PRO A 1 157 ? -8.163 -2.705 10.147 1.00 98.12 157 PRO A O 1
ATOM 1322 N N . TYR A 1 158 ? -9.341 -3.827 8.614 1.00 98.06 158 TYR A N 1
ATOM 1323 C CA . TYR A 1 158 ? -10.602 -3.802 9.351 1.00 98.06 158 TYR A CA 1
ATOM 1324 C C . TYR A 1 158 ? -10.476 -4.436 10.741 1.00 98.06 158 TYR A C 1
ATOM 1326 O O . TYR A 1 158 ? -11.021 -3.900 11.703 1.00 98.06 158 TYR A O 1
ATOM 1334 N N . GLU A 1 159 ? -9.711 -5.523 10.882 1.00 97.88 159 GLU A N 1
ATOM 1335 C CA . GLU A 1 159 ? -9.460 -6.143 12.191 1.00 97.88 159 GLU A CA 1
ATOM 1336 C C . GLU A 1 159 ? -8.709 -5.197 13.147 1.00 97.88 159 GLU A C 1
ATOM 1338 O O . GLU A 1 159 ? -9.022 -5.152 14.337 1.00 97.88 159 GLU A O 1
ATOM 1343 N N . VAL A 1 160 ? -7.792 -4.367 12.632 1.00 97.31 160 VAL A N 1
ATOM 1344 C CA . VAL A 1 160 ? -7.103 -3.328 13.420 1.00 97.31 160 VAL A CA 1
ATOM 1345 C C . VAL A 1 160 ? -8.093 -2.254 13.859 1.00 97.31 160 VAL A C 1
ATOM 1347 O O . VAL A 1 160 ? -8.119 -1.877 15.031 1.00 97.31 160 VAL A O 1
ATOM 1350 N N . TYR A 1 161 ? -8.961 -1.798 12.953 1.00 96.88 161 TYR A N 1
ATOM 1351 C CA . TYR A 1 161 ? -10.040 -0.868 13.292 1.00 96.88 161 TYR A CA 1
ATOM 1352 C C . TYR A 1 161 ? -10.957 -1.430 14.393 1.00 96.88 161 TYR A C 1
ATOM 1354 O O . TYR A 1 161 ? -11.248 -0.727 15.362 1.00 96.88 161 TYR A O 1
ATOM 1362 N N . GLN A 1 162 ? -11.360 -2.702 14.301 1.00 96.50 162 GLN A N 1
ATOM 1363 C CA . GLN A 1 162 ? -12.166 -3.359 15.336 1.00 96.50 162 GLN A CA 1
ATOM 1364 C C . GLN A 1 162 ? -11.429 -3.425 16.677 1.00 96.50 162 GLN A C 1
ATOM 1366 O O . GLN A 1 162 ? -12.007 -3.076 17.707 1.00 96.50 162 GLN A O 1
ATOM 1371 N N . ALA A 1 163 ? -10.145 -3.794 16.674 1.00 96.00 163 ALA A N 1
ATOM 1372 C CA . ALA A 1 163 ? -9.323 -3.812 17.881 1.00 96.00 163 ALA A CA 1
ATOM 1373 C C . ALA A 1 163 ? -9.261 -2.428 18.550 1.00 96.00 163 ALA A C 1
ATOM 1375 O O . ALA A 1 163 ? -9.419 -2.329 19.768 1.00 96.00 163 ALA A O 1
ATOM 1376 N N . ARG A 1 164 ? -9.137 -1.346 17.767 1.00 93.94 164 ARG A N 1
ATOM 1377 C CA . ARG A 1 164 ? -9.123 0.037 18.280 1.00 93.94 164 ARG A CA 1
ATOM 1378 C C . ARG A 1 164 ? -10.433 0.474 18.944 1.00 93.94 164 ARG A C 1
ATOM 1380 O O . ARG A 1 164 ? -10.411 1.375 19.778 1.00 93.94 164 ARG A O 1
ATOM 1387 N N . LEU A 1 165 ? -11.568 -0.140 18.602 1.00 93.50 165 LEU A N 1
ATOM 1388 C CA . LEU A 1 165 ? -12.866 0.173 19.216 1.00 93.50 165 LEU A CA 1
ATOM 1389 C C . LEU A 1 165 ? -13.041 -0.442 20.612 1.00 93.50 165 LEU A C 1
ATOM 1391 O O . LEU A 1 165 ? -13.897 0.018 21.379 1.00 93.50 165 LEU A O 1
ATOM 1395 N N . THR A 1 166 ? -12.252 -1.467 20.941 1.00 94.00 166 THR A N 1
ATOM 1396 C CA . THR A 1 166 ? -12.361 -2.192 22.210 1.00 94.00 166 THR A CA 1
ATOM 1397 C C . THR A 1 166 ? -12.014 -1.302 23.405 1.00 94.00 166 THR A C 1
ATOM 1399 O O . THR A 1 166 ? -11.169 -0.409 23.333 1.00 94.00 166 THR A O 1
ATOM 1402 N N . ASP A 1 167 ? -12.648 -1.557 24.550 1.00 92.19 167 ASP A N 1
ATOM 1403 C CA . ASP A 1 167 ? -12.316 -0.843 25.791 1.00 92.19 167 ASP A CA 1
ATOM 1404 C C . ASP A 1 167 ? -10.927 -1.202 26.324 1.00 92.19 167 ASP A C 1
ATOM 1406 O O . ASP A 1 167 ? -10.330 -0.431 27.073 1.00 92.19 167 ASP A O 1
ATOM 1410 N N . GLU A 1 168 ? -10.408 -2.366 25.941 1.00 92.25 168 GLU A N 1
ATOM 1411 C CA . GLU A 1 168 ? -9.046 -2.788 26.246 1.00 92.25 168 GLU A CA 1
ATOM 1412 C C . GLU A 1 168 ? -8.022 -1.894 25.543 1.00 92.25 168 GLU A C 1
ATOM 1414 O O . GLU A 1 168 ? -7.107 -1.377 26.192 1.00 92.25 168 GLU A O 1
ATOM 1419 N N . TYR A 1 169 ? -8.237 -1.599 24.255 1.00 91.94 169 TYR A N 1
ATOM 1420 C CA . TYR A 1 169 ? -7.380 -0.672 23.522 1.00 91.94 169 TYR A CA 1
ATOM 1421 C C . TYR A 1 169 ? -7.387 0.723 24.146 1.00 91.94 169 TYR A C 1
ATOM 1423 O O . TYR A 1 169 ? -6.325 1.297 24.363 1.00 91.94 169 TYR A O 1
ATOM 1431 N N . LYS A 1 170 ? -8.560 1.239 24.527 1.00 88.62 170 LYS A N 1
ATOM 1432 C CA . LYS A 1 170 ? -8.680 2.567 25.163 1.00 88.62 170 LYS A CA 1
ATOM 1433 C C . LYS A 1 170 ? -7.927 2.676 26.494 1.00 88.62 170 LYS A C 1
ATOM 1435 O O . LYS A 1 170 ? -7.594 3.779 26.922 1.00 88.62 170 LYS A O 1
ATOM 1440 N N . LYS A 1 171 ? -7.689 1.550 27.178 1.00 89.31 171 LYS A N 1
ATOM 1441 C CA . LYS A 1 171 ? -6.947 1.509 28.447 1.00 89.31 171 LYS A CA 1
ATOM 1442 C C . LYS A 1 171 ? -5.442 1.409 28.229 1.00 89.31 171 LYS A C 1
ATOM 1444 O O . LYS A 1 171 ? -4.694 2.135 28.878 1.00 89.31 171 LYS A O 1
ATOM 1449 N N . ASN A 1 172 ? -5.016 0.520 27.332 1.00 89.56 172 ASN A N 1
ATOM 1450 C CA . ASN A 1 172 ? -3.620 0.078 27.262 1.00 89.56 172 ASN A CA 1
ATOM 1451 C C . ASN A 1 172 ? -2.902 0.488 25.966 1.00 89.56 172 ASN A C 1
ATOM 1453 O O . ASN A 1 172 ? -1.682 0.387 25.893 1.00 89.56 172 ASN A O 1
ATOM 1457 N N . TYR A 1 173 ? -3.637 0.930 24.941 1.00 89.69 173 TYR A N 1
ATOM 1458 C CA . TYR A 1 173 ? -3.140 1.284 23.603 1.00 89.69 173 TYR A CA 1
ATOM 1459 C C . TYR A 1 173 ? -2.281 0.195 22.932 1.00 89.69 173 TYR A C 1
ATOM 1461 O O . TYR A 1 173 ? -1.489 0.482 22.033 1.00 89.69 173 TYR A O 1
ATOM 1469 N N . ASN A 1 174 ? -2.456 -1.068 23.331 1.00 93.25 174 ASN A N 1
ATOM 1470 C CA . ASN A 1 174 ? -1.620 -2.187 22.910 1.00 93.25 174 ASN A CA 1
ATOM 1471 C C . ASN A 1 174 ? -2.338 -3.066 21.877 1.00 93.25 174 ASN A C 1
ATOM 1473 O O . ASN A 1 174 ? -3.032 -4.018 22.222 1.00 93.25 174 ASN A O 1
ATOM 1477 N N . LEU A 1 175 ? -2.161 -2.755 20.590 1.00 94.50 175 LEU A N 1
ATOM 1478 C CA . LEU A 1 175 ? -2.745 -3.563 19.511 1.00 94.50 175 LEU A CA 1
ATOM 1479 C C . LEU A 1 175 ? -2.182 -4.983 19.461 1.00 94.50 175 LEU A C 1
ATOM 1481 O O . LEU A 1 175 ? -2.910 -5.902 19.103 1.00 94.50 175 LEU A O 1
ATOM 1485 N N . LYS A 1 176 ? -0.906 -5.165 19.810 1.00 95.31 176 LYS A N 1
ATOM 1486 C CA . LYS A 1 176 ? -0.244 -6.469 19.726 1.00 95.31 176 LYS A CA 1
ATOM 1487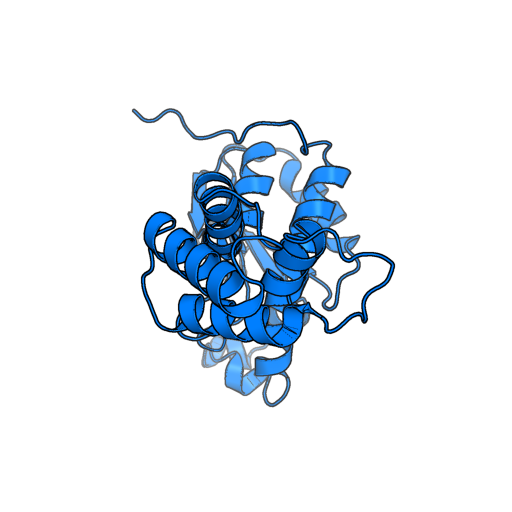 C C . LYS A 1 176 ? -0.834 -7.472 20.706 1.00 95.31 176 LYS A C 1
ATOM 1489 O O . LYS A 1 176 ? -1.041 -8.622 20.348 1.00 95.31 176 LYS A O 1
ATOM 1494 N N . GLU A 1 177 ? -1.154 -7.021 21.911 1.00 94.88 177 GLU A N 1
ATOM 1495 C CA . GLU A 1 177 ? -1.834 -7.837 22.919 1.00 94.88 177 GLU A CA 1
ATOM 1496 C C . GLU A 1 177 ? -3.266 -8.194 22.500 1.00 94.88 177 GLU A C 1
ATOM 1498 O O . GLU A 1 177 ? -3.652 -9.354 22.588 1.00 94.88 177 GLU A O 1
ATOM 1503 N N . ILE A 1 178 ? -4.014 -7.231 21.953 1.00 96.00 178 ILE A N 1
ATOM 1504 C CA . ILE A 1 178 ? -5.419 -7.427 21.560 1.00 96.00 178 ILE A CA 1
ATOM 1505 C C . ILE A 1 178 ? -5.553 -8.336 20.334 1.00 96.00 178 ILE A C 1
ATOM 1507 O O . ILE A 1 178 ? -6.456 -9.167 20.266 1.00 96.00 178 ILE A O 1
ATOM 1511 N N . LEU A 1 179 ? -4.674 -8.164 19.343 1.00 96.69 179 LEU A N 1
ATOM 1512 C CA . LEU A 1 179 ? -4.681 -8.963 18.115 1.00 96.69 179 LEU A CA 1
ATOM 1513 C C . LEU A 1 179 ? -4.011 -10.332 18.311 1.00 96.69 179 LEU A C 1
ATOM 1515 O O . LEU A 1 179 ? -4.285 -11.255 17.543 1.00 96.69 179 LEU A O 1
ATOM 1519 N N . GLY A 1 180 ? -3.163 -10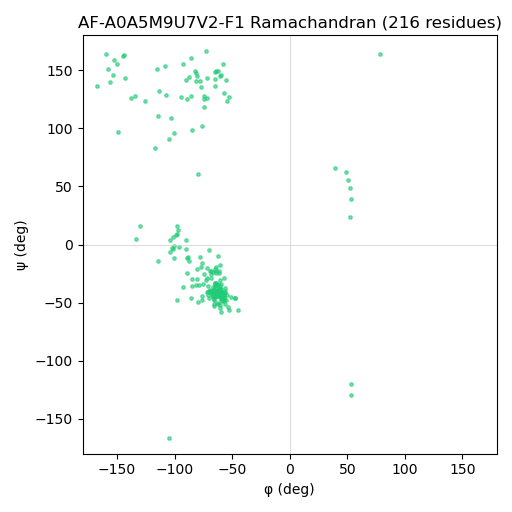.473 19.335 1.00 96.00 180 GLY A N 1
ATOM 1520 C CA . GLY A 1 180 ? -2.507 -11.724 19.699 1.00 96.00 180 GLY A CA 1
ATOM 1521 C C . GLY A 1 180 ? -1.773 -12.362 18.520 1.00 96.00 180 GLY A C 1
ATOM 1522 O O . GLY A 1 180 ? -1.020 -11.700 17.803 1.00 96.00 180 GLY A O 1
ATOM 1523 N N . ASP A 1 181 ? -2.038 -13.649 18.295 1.00 95.38 181 ASP A N 1
ATOM 1524 C CA . ASP A 1 181 ? -1.370 -14.462 17.270 1.00 95.38 181 ASP A CA 1
ATOM 1525 C C . ASP A 1 181 ? -1.585 -13.943 15.838 1.00 95.38 181 ASP A C 1
ATOM 1527 O O . ASP A 1 181 ? -0.753 -14.182 14.964 1.00 95.38 181 ASP A O 1
ATOM 1531 N N . LYS A 1 182 ? -2.657 -13.177 15.593 1.00 96.69 182 LYS A N 1
ATOM 1532 C CA . LYS A 1 182 ? -2.944 -12.593 14.274 1.00 96.69 182 LYS A CA 1
ATOM 1533 C C . LYS A 1 182 ? -2.081 -11.380 13.940 1.00 96.69 182 LYS A C 1
ATOM 1535 O O . LYS A 1 182 ? -2.051 -10.960 12.788 1.00 96.69 182 LYS A O 1
ATOM 1540 N N . TYR A 1 183 ? -1.413 -10.772 14.921 1.00 97.50 183 TYR A N 1
ATOM 1541 C CA . TYR A 1 183 ? -0.753 -9.478 14.735 1.00 97.50 183 TYR A CA 1
ATOM 1542 C C . TYR A 1 183 ? 0.286 -9.499 13.603 1.00 97.50 183 TYR A C 1
ATOM 1544 O O . TYR A 1 183 ? 0.265 -8.630 12.734 1.00 97.50 183 TYR A O 1
ATOM 1552 N N . ASN A 1 184 ? 1.169 -10.502 13.594 1.00 94.81 184 ASN A N 1
ATOM 1553 C CA . ASN A 1 184 ? 2.213 -10.605 12.574 1.00 94.81 184 ASN A CA 1
ATOM 1554 C C . ASN A 1 184 ? 1.620 -10.894 11.189 1.00 94.81 184 ASN A C 1
ATOM 1556 O O . ASN A 1 184 ? 2.015 -10.251 10.222 1.00 94.81 184 ASN A O 1
ATOM 1560 N N . GLU A 1 185 ? 0.629 -11.788 11.109 1.00 96.19 185 GLU A N 1
ATOM 1561 C CA . GLU A 1 185 ? -0.073 -12.103 9.859 1.00 96.19 185 GLU A CA 1
ATOM 1562 C C . GLU A 1 185 ? -0.748 -10.851 9.272 1.00 96.19 185 GLU A C 1
ATOM 1564 O O . GLU A 1 185 ? -0.625 -10.577 8.082 1.00 96.19 185 GLU A O 1
ATOM 1569 N N . ILE A 1 186 ? -1.404 -10.036 10.105 1.00 98.00 186 ILE A N 1
ATOM 1570 C CA . ILE A 1 186 ? -1.999 -8.759 9.684 1.00 98.00 186 ILE A CA 1
ATOM 1571 C C . ILE A 1 186 ? -0.927 -7.796 9.162 1.00 98.00 186 ILE A C 1
ATOM 1573 O O . ILE A 1 186 ? -1.169 -7.095 8.179 1.00 98.00 186 ILE A O 1
ATOM 1577 N N . CYS A 1 187 ? 0.245 -7.733 9.802 1.00 94.94 187 CYS A N 1
ATOM 1578 C CA . CYS A 1 187 ? 1.351 -6.915 9.307 1.00 94.94 187 CYS A CA 1
ATOM 1579 C C . CYS A 1 187 ? 1.801 -7.365 7.916 1.00 94.94 187 CYS A C 1
ATOM 1581 O O . CYS A 1 187 ? 1.849 -6.544 7.004 1.00 94.94 187 CYS A O 1
ATOM 1583 N N . GLU A 1 188 ? 2.089 -8.653 7.745 1.00 89.56 188 GLU A N 1
ATOM 1584 C CA . GLU A 1 188 ? 2.571 -9.217 6.481 1.00 89.56 188 GLU A CA 1
ATOM 1585 C C . GLU A 1 188 ? 1.549 -9.018 5.354 1.00 89.56 188 GLU A C 1
ATOM 1587 O O . GLU A 1 188 ? 1.858 -8.379 4.347 1.00 89.56 188 GLU A O 1
ATOM 1592 N N . LYS A 1 189 ? 0.304 -9.462 5.562 1.00 94.12 189 LYS A N 1
ATOM 1593 C CA . LYS A 1 189 ? -0.782 -9.323 4.580 1.00 94.12 189 LYS A CA 1
ATOM 1594 C C . LYS A 1 189 ? -1.119 -7.867 4.281 1.00 94.12 189 LYS A C 1
ATOM 1596 O O . LYS A 1 189 ? -1.355 -7.493 3.138 1.00 94.12 189 LYS A O 1
ATOM 1601 N N . GLY A 1 190 ? -1.104 -7.014 5.303 1.00 94.06 190 GLY A N 1
ATOM 1602 C CA . GLY A 1 190 ? -1.363 -5.590 5.134 1.00 94.06 190 GLY A CA 1
ATOM 1603 C C . GLY A 1 190 ? -0.280 -4.903 4.305 1.00 94.06 190 GLY A C 1
ATOM 1604 O O . GLY A 1 190 ? -0.604 -4.059 3.479 1.00 94.06 190 GLY A O 1
ATOM 1605 N N . ILE A 1 191 ? 0.993 -5.269 4.479 1.00 89.50 191 ILE A N 1
ATOM 1606 C CA . ILE A 1 191 ? 2.093 -4.759 3.644 1.00 89.50 191 ILE A CA 1
ATOM 1607 C C . ILE A 1 191 ? 1.945 -5.256 2.202 1.00 89.50 191 ILE A C 1
ATOM 1609 O O . ILE A 1 191 ? 2.128 -4.481 1.262 1.00 89.50 191 ILE A O 1
ATOM 1613 N N . ASN A 1 192 ? 1.583 -6.525 2.039 1.00 85.38 192 ASN A N 1
ATOM 1614 C CA . ASN A 1 192 ? 1.355 -7.168 0.751 1.00 85.38 192 ASN A CA 1
ATOM 1615 C C . ASN A 1 192 ? 0.200 -6.544 -0.050 1.00 85.38 192 ASN A C 1
ATOM 1617 O O . ASN A 1 192 ? 0.296 -6.452 -1.273 1.00 85.38 192 ASN A O 1
ATOM 1621 N N . ASP A 1 193 ? -0.848 -6.071 0.627 1.00 93.69 193 ASP A N 1
ATOM 1622 C CA . ASP A 1 193 ? -2.011 -5.427 0.007 1.00 93.69 193 ASP A CA 1
ATOM 1623 C C . ASP A 1 193 ? -1.729 -4.027 -0.551 1.00 93.69 193 ASP A C 1
ATOM 1625 O O . ASP A 1 193 ? -2.393 -3.614 -1.503 1.00 93.69 193 ASP A O 1
ATOM 1629 N N . ILE A 1 194 ? -0.777 -3.280 0.027 1.00 90.88 194 ILE A N 1
ATOM 1630 C CA . ILE A 1 194 ? -0.541 -1.851 -0.276 1.00 90.88 194 ILE A CA 1
ATOM 1631 C C . ILE A 1 194 ? -0.496 -1.535 -1.785 1.00 90.88 194 ILE A C 1
ATOM 1633 O O . ILE A 1 194 ? -1.151 -0.572 -2.185 1.00 90.88 194 ILE A O 1
ATOM 1637 N N . PRO A 1 195 ? 0.214 -2.293 -2.642 1.00 84.69 195 PRO A N 1
ATOM 1638 C CA . PRO A 1 195 ? 0.292 -2.023 -4.082 1.00 84.69 195 PRO A CA 1
ATOM 1639 C C . PRO A 1 195 ? -1.044 -2.198 -4.769 1.00 84.69 195 PRO A C 1
ATOM 1641 O O . PRO A 1 195 ? -1.498 -1.289 -5.447 1.00 84.69 195 PRO A O 1
ATOM 1644 N N . SER A 1 196 ? -1.692 -3.343 -4.557 1.00 90.75 196 SER A N 1
ATOM 1645 C CA . SER A 1 196 ? -2.972 -3.658 -5.186 1.00 90.75 196 SER A CA 1
ATOM 1646 C C . SER A 1 196 ? -4.067 -2.709 -4.702 1.00 90.75 196 SER A C 1
ATOM 1648 O O . SER A 1 196 ? -4.945 -2.330 -5.472 1.00 90.75 196 SER A O 1
ATOM 1650 N N . LEU A 1 197 ? -3.994 -2.271 -3.442 1.00 95.38 197 LEU A N 1
ATOM 1651 C CA . LEU A 1 197 ? -4.853 -1.221 -2.909 1.00 95.38 197 LEU A CA 1
ATOM 1652 C C . LEU A 1 197 ? -4.589 0.123 -3.602 1.00 95.38 197 LEU A C 1
ATOM 1654 O O . LEU A 1 197 ? -5.533 0.847 -3.916 1.00 95.38 197 LEU A O 1
ATOM 1658 N N . SER A 1 198 ? -3.322 0.451 -3.859 1.00 91.81 198 SER A N 1
ATOM 1659 C CA . SER A 1 198 ? -2.923 1.642 -4.611 1.00 91.81 198 SER A CA 1
ATOM 1660 C C . SER A 1 198 ? -3.459 1.600 -6.044 1.00 91.81 198 SER A C 1
ATOM 1662 O O . SER A 1 198 ? -4.134 2.541 -6.456 1.00 91.81 198 SER A O 1
ATOM 1664 N N . ASP A 1 199 ? -3.234 0.495 -6.760 1.00 89.62 199 ASP A N 1
ATOM 1665 C CA . ASP A 1 199 ? -3.700 0.261 -8.132 1.00 89.62 199 ASP A CA 1
ATOM 1666 C C . ASP A 1 199 ? -5.230 0.394 -8.210 1.00 89.62 199 ASP A C 1
ATOM 1668 O O . ASP A 1 199 ? -5.759 1.154 -9.020 1.00 89.62 199 ASP A O 1
ATOM 1672 N N . HIS A 1 200 ? -5.946 -0.244 -7.277 1.00 96.56 200 HIS A N 1
ATOM 1673 C CA . HIS A 1 200 ? -7.405 -0.163 -7.175 1.00 96.56 200 HIS A CA 1
ATOM 1674 C C . HIS A 1 200 ? -7.909 1.275 -7.007 1.00 96.56 200 HIS A C 1
ATOM 1676 O O . HIS A 1 200 ? -8.871 1.675 -7.665 1.00 96.56 200 HIS A O 1
ATOM 1682 N N . ILE A 1 201 ? -7.260 2.081 -6.159 1.00 96.56 201 ILE A N 1
ATOM 1683 C CA . ILE A 1 201 ? -7.610 3.500 -5.996 1.00 96.56 201 ILE A CA 1
ATOM 1684 C C . ILE A 1 201 ? -7.330 4.274 -7.291 1.00 96.56 201 ILE A C 1
ATOM 1686 O O . ILE A 1 201 ? -8.129 5.132 -7.682 1.00 96.56 201 ILE A O 1
ATOM 1690 N N . GLU A 1 202 ? -6.211 4.009 -7.963 1.00 93.44 202 GLU A N 1
ATOM 1691 C CA . GLU A 1 202 ? -5.890 4.694 -9.214 1.00 93.44 202 GLU A CA 1
ATOM 1692 C C . GLU A 1 202 ? -6.892 4.390 -10.318 1.00 93.44 202 GLU A C 1
ATOM 1694 O O . GLU A 1 202 ? -7.355 5.325 -10.979 1.00 93.44 202 GLU A O 1
ATOM 1699 N N . ASP A 1 203 ? -7.278 3.132 -10.472 1.00 94.94 203 ASP A N 1
ATOM 1700 C CA . ASP A 1 203 ? -8.266 2.712 -11.458 1.00 94.94 203 ASP A CA 1
ATOM 1701 C C . ASP A 1 203 ? -9.644 3.298 -11.143 1.00 94.94 203 ASP A C 1
ATOM 1703 O O . ASP A 1 203 ? -10.271 3.920 -12.007 1.00 94.94 203 ASP A O 1
ATOM 1707 N N . TRP A 1 204 ? -10.086 3.206 -9.884 1.00 97.81 204 TRP A N 1
ATOM 1708 C CA . TRP A 1 204 ? -11.392 3.708 -9.450 1.00 97.81 204 TRP A CA 1
ATOM 1709 C C . TRP A 1 204 ? -11.584 5.200 -9.754 1.00 97.81 204 TRP A C 1
ATOM 1711 O O . TRP A 1 204 ? -12.656 5.635 -10.182 1.00 97.81 204 TRP A O 1
ATOM 1721 N N . PHE A 1 205 ? -10.536 6.003 -9.553 1.00 96.25 205 PHE A N 1
ATOM 1722 C CA . PHE A 1 205 ? -10.573 7.456 -9.740 1.00 96.25 205 PHE A CA 1
ATOM 1723 C C . PHE A 1 205 ? -9.942 7.936 -11.061 1.00 96.25 205 PHE A C 1
ATOM 1725 O O . PHE A 1 205 ? -9.830 9.152 -11.284 1.00 96.25 205 PHE A O 1
ATOM 1732 N N . ASN A 1 206 ? -9.552 7.017 -11.951 1.00 94.00 206 ASN A N 1
ATOM 1733 C CA . ASN A 1 206 ? -8.839 7.297 -13.202 1.00 94.00 206 ASN A CA 1
ATOM 1734 C C . ASN A 1 206 ? -7.604 8.203 -12.987 1.00 94.00 206 ASN A C 1
ATOM 1736 O O . ASN A 1 206 ? -7.497 9.302 -13.553 1.00 94.00 206 ASN A O 1
ATOM 1740 N N . LEU A 1 207 ? -6.692 7.779 -12.107 1.00 87.38 207 LEU A N 1
ATOM 1741 C CA . LEU A 1 207 ? -5.507 8.533 -11.672 1.00 87.38 207 LEU A CA 1
ATOM 1742 C C . LEU A 1 207 ? -4.193 8.041 -12.290 1.00 87.38 207 LEU A C 1
ATOM 1744 O O . LEU A 1 207 ? -3.183 8.718 -12.108 1.00 87.38 207 LEU A O 1
ATOM 1748 N N . VAL A 1 208 ? -4.197 6.937 -13.043 1.00 76.62 208 VAL A N 1
ATOM 1749 C CA . VAL A 1 208 ? -2.984 6.286 -13.584 1.00 76.62 208 VAL A CA 1
ATOM 1750 C C . VAL A 1 208 ? -2.023 7.290 -14.239 1.00 76.62 208 VAL A C 1
ATOM 1752 O O . VAL A 1 208 ? -0.840 7.341 -13.920 1.00 76.62 208 VAL A O 1
ATOM 1755 N N . ASN A 1 209 ? -2.553 8.198 -15.066 1.00 74.75 209 ASN A N 1
ATOM 1756 C CA . ASN A 1 209 ? -1.762 9.208 -15.784 1.00 74.75 209 ASN A CA 1
ATOM 1757 C C . ASN A 1 209 ? -1.761 10.602 -15.127 1.00 74.75 209 ASN A C 1
ATOM 1759 O O . ASN A 1 209 ? -1.305 11.579 -15.731 1.00 74.75 209 ASN A O 1
ATOM 1763 N N . LYS A 1 210 ? -2.309 10.740 -13.915 1.00 75.69 210 LYS A N 1
ATOM 1764 C CA . LYS A 1 210 ? -2.368 12.023 -13.207 1.00 75.69 210 LYS A CA 1
ATOM 1765 C C . LYS A 1 210 ? -1.136 12.228 -12.340 1.00 75.69 210 LYS A C 1
ATOM 1767 O O . LYS A 1 210 ? -0.650 11.317 -11.679 1.00 75.69 210 LYS A O 1
ATOM 1772 N N . LYS A 1 211 ? -0.666 13.474 -12.313 1.00 72.44 211 LYS A N 1
ATOM 1773 C CA . LYS A 1 211 ? 0.409 13.897 -11.416 1.00 72.44 211 LYS A CA 1
ATOM 1774 C C . LYS A 1 211 ? -0.142 14.204 -10.016 1.00 72.44 211 LYS A C 1
ATOM 1776 O O . LYS A 1 211 ? -1.275 14.682 -9.912 1.00 72.44 211 LYS A O 1
ATOM 1781 N N . PRO A 1 212 ? 0.649 13.960 -8.960 1.00 77.50 212 PRO A N 1
ATOM 1782 C CA . PRO A 1 212 ? 0.304 14.339 -7.593 1.00 77.50 212 PRO A CA 1
ATOM 1783 C C . PRO A 1 212 ? 0.130 15.857 -7.455 1.00 77.50 212 PRO A C 1
ATOM 1785 O O . PRO A 1 212 ? 0.841 16.638 -8.092 1.00 77.50 212 PRO A O 1
ATOM 1788 N N . ILE A 1 213 ? -0.812 16.274 -6.608 1.00 76.25 213 ILE A N 1
ATOM 1789 C CA . ILE A 1 213 ? -1.084 17.681 -6.310 1.00 76.25 213 ILE A CA 1
ATOM 1790 C C . ILE A 1 213 ? -0.433 18.024 -4.973 1.00 76.25 213 ILE A C 1
ATOM 1792 O O . ILE A 1 213 ? -1.005 17.798 -3.903 1.00 76.25 213 ILE A O 1
ATOM 1796 N N . PHE A 1 214 ? 0.765 18.590 -5.034 1.00 68.25 214 PHE A N 1
ATOM 1797 C CA . PHE A 1 214 ? 1.450 19.104 -3.854 1.00 68.25 214 PHE A CA 1
ATOM 1798 C C . PHE A 1 214 ? 0.950 20.514 -3.513 1.00 68.25 214 PHE A C 1
ATOM 1800 O O . PHE A 1 214 ? 0.553 21.240 -4.425 1.00 68.25 214 PHE A O 1
ATOM 1807 N N . PRO A 1 215 ? 0.938 20.907 -2.226 1.00 60.41 215 PRO A N 1
ATOM 1808 C CA . PRO A 1 215 ? 0.713 22.305 -1.882 1.00 60.41 215 PRO A CA 1
ATOM 1809 C C . PRO A 1 215 ? 1.812 23.159 -2.523 1.00 60.41 215 PRO A C 1
ATOM 1811 O O . PRO A 1 215 ? 2.958 22.704 -2.632 1.00 60.41 215 PRO A O 1
ATOM 1814 N N . ASP A 1 216 ? 1.466 24.378 -2.939 1.00 48.91 216 ASP A N 1
ATOM 1815 C CA . ASP A 1 216 ? 2.471 25.361 -3.335 1.00 48.91 216 ASP A CA 1
ATOM 1816 C C . ASP A 1 216 ? 3.454 25.512 -2.168 1.00 48.91 216 ASP A C 1
ATOM 1818 O O . ASP A 1 216 ? 3.059 25.717 -1.017 1.00 48.91 216 ASP A O 1
ATOM 1822 N N . ARG A 1 217 ? 4.742 25.289 -2.445 1.00 39.34 217 ARG A N 1
ATOM 1823 C CA . ARG A 1 217 ? 5.795 25.564 -1.471 1.00 39.34 217 ARG A CA 1
ATOM 1824 C C . ARG A 1 217 ? 5.979 27.078 -1.465 1.00 39.34 217 ARG A C 1
ATOM 1826 O O . ARG A 1 217 ? 6.576 27.596 -2.406 1.00 39.34 217 ARG A O 1
ATOM 1833 N N . ASP A 1 218 ? 5.423 27.744 -0.457 1.00 32.97 218 ASP A N 1
ATOM 1834 C CA . ASP A 1 218 ? 5.817 29.114 -0.101 1.00 32.97 218 ASP A CA 1
ATOM 1835 C C . ASP A 1 218 ? 7.321 29.183 0.225 1.00 32.97 218 ASP A C 1
ATOM 1837 O O . ASP A 1 218 ? 7.845 28.229 0.857 1.00 32.97 218 ASP A O 1
#